Protein AF-A0A660TQQ6-F1 (afdb_monomer_lite)

Sequence (244 aa):
MDKTKFNFRSFTSLILVWTFIIQMITGIVLYIVPPGRIANWTNWNLFGIDKAGWEALHTIFGYLFIIFGILHISYNRRPIINYIKKKIKTGFRLRKELIISTIVIIAFLAGILLNFFPFKKVMDFGDKLKNSWSQSKEELIIPHLELKSFEEFTNTIGIDTDKAKNILKAKKIIVSNNNENLFDISKIYNTSPDNTYSILIENIEHIKTNNEINITEETEGYGYGKKTIYAISNEYNGKPRENY

pLDDT: mean 80.02, std 17.32, range [34.5, 98.19]

Foldseek 3Di:
DDPPPDDPLVVLVVLLVVLVVQLVVLVVCLLLDADPQLQLQQVDDDPNHGPVRSVVSNVVSVVVNVVSVVVNCVVCVVVVVCVVVVVVVVPDDPVVVVVVVVVVVVVVVCCCVVCHPPNVVSVVVSVVSNVVSDDPVPPPRQGCLQVAFLCSSCVLFQHDSVVLQVLCVVVVQHDPDSRDGNSVSQVVVVHGSNVSVVSSVVVVVVVCVVDPDDTDPPRDDDPCVPPDPVNVCVVVVNDDDPDD

Radius of gyration: 26.92 Å; chains: 1; bounding box: 56×67×77 Å

Structure (mmCIF, N/CA/C/O backbone):
data_AF-A0A660TQQ6-F1
#
_entry.id   AF-A0A660TQQ6-F1
#
loop_
_atom_site.group_PDB
_atom_site.id
_atom_site.type_symbol
_atom_site.label_atom_id
_atom_site.label_alt_id
_atom_site.label_comp_id
_atom_site.label_asym_id
_atom_site.label_entity_id
_atom_site.label_seq_id
_atom_site.pdbx_PDB_ins_code
_atom_site.Cartn_x
_atom_site.Cartn_y
_atom_site.Cartn_z
_atom_site.occupancy
_atom_site.B_iso_or_equiv
_atom_site.auth_seq_id
_atom_site.auth_comp_id
_atom_site.auth_asym_id
_atom_site.auth_atom_id
_atom_site.pdbx_PDB_model_num
ATOM 1 N N . MET A 1 1 ? -26.030 38.249 14.916 1.00 43.00 1 MET A N 1
ATOM 2 C CA . MET A 1 1 ? -25.701 36.950 14.288 1.00 43.00 1 MET A CA 1
ATOM 3 C C . MET A 1 1 ? -24.690 36.253 15.177 1.00 43.00 1 MET A C 1
ATOM 5 O O . MET A 1 1 ? -23.546 36.689 15.229 1.00 43.00 1 MET A O 1
ATOM 9 N N . ASP A 1 2 ? -25.119 35.243 15.931 1.00 50.03 2 ASP A N 1
ATOM 10 C CA . ASP A 1 2 ? -24.202 34.429 16.729 1.00 50.03 2 ASP A CA 1
ATOM 11 C C . ASP A 1 2 ? -23.243 33.687 15.795 1.00 50.03 2 ASP A C 1
ATOM 13 O O . ASP A 1 2 ? -23.661 32.877 14.966 1.00 50.03 2 ASP A O 1
ATOM 17 N N . LYS A 1 3 ? -21.940 33.968 15.911 1.00 56.94 3 LYS A N 1
ATOM 18 C CA . LYS A 1 3 ? -20.905 33.147 15.276 1.00 56.94 3 LYS A CA 1
ATOM 19 C C . LYS A 1 3 ? -20.933 31.788 15.965 1.00 56.94 3 LYS A C 1
ATOM 21 O O . LYS A 1 3 ? -20.402 31.637 17.065 1.00 56.94 3 LYS A O 1
ATOM 26 N N . THR A 1 4 ? -21.551 30.797 15.330 1.00 69.56 4 THR A N 1
ATOM 27 C CA . THR A 1 4 ? -21.498 29.408 15.787 1.00 69.56 4 THR A CA 1
ATOM 28 C C . THR A 1 4 ? -20.032 28.994 15.907 1.00 69.56 4 THR A C 1
ATOM 30 O O . THR A 1 4 ? -19.327 28.879 14.903 1.00 69.56 4 THR A O 1
ATOM 33 N N . LYS A 1 5 ? -19.539 28.830 17.141 1.00 82.19 5 LYS A N 1
ATOM 34 C CA . LYS A 1 5 ? -18.162 28.389 17.395 1.00 82.19 5 LYS A CA 1
ATOM 35 C C . LYS A 1 5 ? -17.968 27.001 16.784 1.00 82.19 5 LYS A C 1
ATOM 37 O O . LYS A 1 5 ? -18.795 26.113 16.984 1.00 82.19 5 LYS A O 1
ATOM 42 N N . PHE A 1 6 ? -16.876 26.819 16.048 1.00 87.31 6 PHE A N 1
ATOM 43 C CA . PHE A 1 6 ? -16.544 25.551 15.405 1.00 87.31 6 PHE A CA 1
ATOM 44 C C . PHE A 1 6 ? -16.474 24.405 16.427 1.00 87.31 6 PHE A C 1
ATOM 46 O O . PHE A 1 6 ? -15.788 24.505 17.448 1.00 87.31 6 PHE A O 1
ATOM 53 N N . ASN A 1 7 ? -17.179 23.303 16.156 1.00 90.62 7 ASN A N 1
ATOM 54 C CA . ASN A 1 7 ? -17.223 22.151 17.051 1.00 90.62 7 ASN A CA 1
ATOM 55 C C . ASN A 1 7 ? -16.166 21.109 16.662 1.00 90.62 7 ASN A C 1
ATOM 57 O O . ASN A 1 7 ? -16.417 20.211 15.855 1.00 90.62 7 ASN A O 1
ATOM 61 N N . PHE A 1 8 ? -15.002 21.191 17.307 1.00 90.62 8 PHE A N 1
ATOM 62 C CA . PHE A 1 8 ? -13.891 20.261 17.094 1.00 90.62 8 PHE A CA 1
ATOM 63 C C . PHE A 1 8 ? -14.251 18.791 17.351 1.00 90.62 8 PHE A C 1
ATOM 65 O O . PHE A 1 8 ? -13.709 17.916 16.686 1.00 90.62 8 PHE A O 1
ATOM 72 N N . ARG A 1 9 ? -15.201 18.485 18.250 1.00 89.75 9 ARG A N 1
ATOM 73 C CA . ARG A 1 9 ? -15.597 17.088 18.516 1.00 89.75 9 ARG A CA 1
ATOM 74 C C . ARG A 1 9 ? -16.313 16.465 17.323 1.00 89.75 9 ARG A C 1
ATOM 76 O O . ARG A 1 9 ? -15.991 15.345 16.920 1.00 89.75 9 ARG A O 1
ATOM 83 N N . SER A 1 10 ? -17.282 17.196 16.773 1.00 90.69 10 SER A N 1
ATOM 84 C CA . SER A 1 10 ? -18.033 16.764 15.593 1.00 90.69 10 SER A CA 1
ATOM 85 C C . SER A 1 10 ? -17.118 16.683 14.377 1.00 90.69 10 SER A C 1
ATOM 87 O O . SER A 1 10 ? -17.151 15.689 13.661 1.00 90.69 10 SER A O 1
ATOM 89 N N . PHE A 1 11 ? -16.233 17.668 14.205 1.00 93.81 11 PHE A N 1
ATOM 90 C CA . PHE A 1 11 ? -15.234 17.670 13.139 1.00 93.81 11 PHE A CA 1
ATOM 91 C C . PHE A 1 11 ? -14.314 16.441 13.176 1.00 93.81 11 PHE A C 1
ATOM 93 O O . PHE A 1 11 ? -14.219 15.723 12.184 1.00 93.81 11 PHE A O 1
ATOM 100 N N . THR A 1 12 ? -13.697 16.141 14.326 1.00 94.19 12 THR A N 1
ATOM 101 C CA . THR A 1 12 ? -12.834 14.958 14.485 1.00 94.19 12 THR A CA 1
ATOM 102 C C . THR A 1 12 ? -13.591 13.662 14.195 1.00 94.19 12 THR A C 1
ATOM 104 O O . THR A 1 12 ? -13.045 12.753 13.577 1.00 94.19 12 THR A O 1
ATOM 107 N N . SER A 1 13 ? -14.858 13.574 14.608 1.00 93.62 13 SER A N 1
ATOM 108 C CA . SER A 1 13 ? -15.686 12.386 14.364 1.00 93.62 13 SER A CA 1
ATOM 109 C C . SER A 1 13 ? -16.034 12.219 12.882 1.00 93.62 13 SER A C 1
ATOM 111 O O . SER A 1 13 ? -15.977 11.107 12.370 1.00 93.62 13 SER A O 1
ATOM 113 N N . LEU A 1 14 ? -16.330 13.312 12.171 1.00 95.56 14 LEU A N 1
ATOM 114 C CA . LEU A 1 14 ? -16.575 13.278 10.727 1.00 95.56 14 LEU A CA 1
ATOM 115 C C . LEU A 1 14 ? -15.316 12.887 9.946 1.00 95.56 14 LEU A C 1
ATOM 117 O O . LEU A 1 14 ? -15.402 12.058 9.044 1.00 95.56 14 LEU A O 1
ATOM 121 N N . ILE A 1 15 ? -14.142 13.411 10.322 1.00 96.56 15 ILE A N 1
ATOM 122 C CA . ILE A 1 15 ? -12.870 12.986 9.717 1.00 96.56 15 ILE A CA 1
ATOM 123 C C . ILE A 1 15 ? -12.642 11.491 9.931 1.00 96.56 15 ILE A C 1
ATOM 125 O O . ILE A 1 15 ? -12.257 10.803 8.989 1.00 96.56 15 ILE A O 1
ATOM 129 N N . LEU A 1 16 ? -12.918 10.964 11.126 1.00 96.69 16 LEU A N 1
ATOM 130 C CA . LEU A 1 16 ? -12.800 9.528 11.382 1.00 96.69 16 LEU A CA 1
ATOM 131 C C . LEU A 1 16 ? -13.701 8.679 10.485 1.00 96.69 16 LEU A C 1
ATOM 133 O O . LEU A 1 16 ? -13.258 7.644 10.001 1.00 96.69 16 LEU A O 1
ATOM 137 N N . VAL A 1 17 ? -14.936 9.114 10.226 1.00 97.56 17 VAL A N 1
ATOM 138 C CA . VAL A 1 17 ? -15.840 8.399 9.310 1.00 97.56 17 VAL A CA 1
ATOM 139 C C . VAL A 1 17 ? -15.280 8.392 7.888 1.00 97.56 17 VAL A C 1
ATOM 141 O O . VAL A 1 17 ? -15.212 7.336 7.263 1.00 97.56 17 VAL A O 1
ATOM 144 N N . TRP A 1 18 ? -14.824 9.541 7.385 1.00 97.81 18 TRP A N 1
ATOM 145 C CA . TRP A 1 18 ? -14.253 9.624 6.037 1.00 97.81 18 TRP A CA 1
ATOM 146 C C . TRP A 1 18 ? -12.972 8.806 5.895 1.00 97.81 18 TRP A C 1
ATOM 148 O O . TRP A 1 18 ? -12.826 8.036 4.948 1.00 97.81 18 TRP A O 1
ATOM 158 N N . THR A 1 19 ? -12.063 8.923 6.861 1.00 97.38 19 THR A N 1
ATOM 159 C CA . THR A 1 19 ? -10.814 8.153 6.873 1.00 97.38 19 THR A CA 1
ATOM 160 C C . THR A 1 19 ? -11.080 6.654 7.012 1.00 97.38 19 THR A C 1
ATOM 162 O O . THR A 1 19 ? -10.429 5.879 6.324 1.00 97.38 19 THR A O 1
ATOM 165 N N . PHE A 1 20 ? -12.088 6.230 7.783 1.00 97.69 20 PHE A N 1
ATOM 166 C CA . PHE A 1 20 ? -12.519 4.829 7.848 1.00 97.69 20 PHE A CA 1
ATOM 167 C C . PHE A 1 20 ? -12.994 4.291 6.491 1.00 97.69 20 PHE A C 1
ATOM 169 O O . PHE A 1 20 ? -12.563 3.216 6.076 1.00 97.69 20 PHE A O 1
ATOM 176 N N . ILE A 1 21 ? -13.842 5.040 5.776 1.00 98.19 21 ILE A N 1
ATOM 177 C CA . ILE A 1 21 ? -14.328 4.643 4.443 1.00 98.19 21 ILE A CA 1
ATOM 178 C C . ILE A 1 21 ? -13.148 4.476 3.477 1.00 98.19 21 ILE A C 1
ATOM 180 O O . ILE A 1 21 ? -13.050 3.461 2.787 1.00 98.19 21 ILE A O 1
ATOM 184 N N . ILE A 1 22 ? -12.218 5.436 3.468 1.00 97.50 22 ILE A N 1
ATOM 185 C CA . ILE A 1 22 ? -11.022 5.385 2.617 1.00 97.50 22 ILE A CA 1
ATOM 186 C C . ILE A 1 22 ? -10.131 4.196 2.997 1.00 97.50 22 ILE A C 1
ATOM 188 O O . ILE A 1 22 ? -9.672 3.473 2.115 1.00 97.50 22 ILE A O 1
ATOM 192 N N . GLN A 1 23 ? -9.915 3.940 4.291 1.00 97.75 23 GLN A N 1
ATOM 193 C CA . GLN A 1 23 ? -9.146 2.787 4.773 1.00 97.75 23 GLN A CA 1
ATOM 194 C C . GLN A 1 23 ? -9.769 1.454 4.355 1.00 97.75 23 GLN A C 1
ATOM 196 O O . GLN A 1 23 ? -9.051 0.548 3.937 1.00 97.75 23 GLN A O 1
ATOM 201 N N . MET A 1 24 ? -11.097 1.343 4.403 1.00 97.50 24 MET A N 1
ATOM 202 C CA . MET A 1 24 ? -11.806 0.144 3.961 1.00 97.50 24 MET A CA 1
ATOM 203 C C . MET A 1 24 ? -11.629 -0.088 2.456 1.00 97.50 24 MET A C 1
ATOM 205 O O . MET A 1 24 ? -11.258 -1.186 2.048 1.00 97.50 24 MET A O 1
ATOM 209 N N . ILE A 1 25 ? -11.847 0.945 1.634 1.00 97.25 25 ILE A N 1
ATOM 210 C CA . ILE A 1 25 ? -11.707 0.847 0.173 1.00 97.25 25 ILE A CA 1
ATOM 211 C C . ILE A 1 25 ? -10.264 0.497 -0.200 1.00 97.25 25 ILE A C 1
ATOM 213 O O . ILE A 1 25 ? -10.029 -0.469 -0.921 1.00 97.25 25 ILE A O 1
ATOM 217 N N . THR A 1 26 ? -9.293 1.244 0.327 1.00 97.38 26 THR A N 1
ATOM 218 C CA . THR A 1 26 ? -7.869 1.007 0.045 1.00 97.38 26 THR A CA 1
ATOM 219 C C . THR A 1 26 ? -7.405 -0.361 0.548 1.00 97.38 26 THR A C 1
ATOM 221 O O . THR A 1 26 ? -6.657 -1.032 -0.152 1.00 97.38 26 THR A O 1
ATOM 224 N N . GLY A 1 27 ? -7.897 -0.830 1.700 1.00 96.38 27 GLY A N 1
ATOM 225 C CA . GLY A 1 27 ? -7.608 -2.172 2.210 1.00 96.38 27 GLY A CA 1
ATOM 226 C C . GLY A 1 27 ? -8.145 -3.288 1.308 1.00 96.38 27 GLY A C 1
ATOM 227 O O . GLY A 1 27 ? -7.440 -4.265 1.064 1.00 96.38 27 GLY A O 1
ATOM 228 N N . ILE A 1 28 ? -9.354 -3.129 0.755 1.00 95.38 28 ILE A N 1
ATOM 229 C CA . ILE A 1 28 ? -9.915 -4.073 -0.228 1.00 95.38 28 ILE A CA 1
ATOM 230 C C . ILE A 1 28 ? -9.078 -4.070 -1.509 1.00 95.38 28 ILE A C 1
ATOM 232 O O . ILE A 1 28 ? -8.751 -5.138 -2.022 1.00 95.38 28 ILE A O 1
ATOM 236 N N . VAL A 1 29 ? -8.698 -2.889 -2.009 1.00 95.00 29 VAL A N 1
ATOM 237 C CA . VAL A 1 29 ? -7.856 -2.776 -3.207 1.00 95.00 29 VAL A CA 1
ATOM 238 C C . VAL A 1 29 ? -6.508 -3.465 -2.979 1.00 95.00 29 VAL A C 1
ATOM 240 O O . VAL A 1 29 ? -6.139 -4.348 -3.747 1.00 95.00 29 VAL A O 1
ATOM 243 N N . LEU A 1 30 ? -5.807 -3.169 -1.882 1.00 93.69 30 LEU A N 1
ATOM 244 C CA . LEU A 1 30 ? -4.515 -3.796 -1.567 1.00 93.69 30 LEU A CA 1
ATOM 245 C C . LEU A 1 30 ? -4.602 -5.307 -1.315 1.00 93.69 30 LEU A C 1
ATOM 247 O O . LEU A 1 30 ? -3.604 -6.016 -1.448 1.00 93.69 30 LEU A O 1
ATOM 251 N N . TYR A 1 31 ? -5.784 -5.816 -0.976 1.00 93.12 31 TYR A N 1
ATOM 252 C CA . TYR A 1 31 ? -6.013 -7.248 -0.846 1.00 93.12 31 TYR A CA 1
ATOM 253 C C . TYR A 1 31 ? -6.072 -7.969 -2.208 1.00 93.12 31 TYR A C 1
ATOM 255 O O . TYR A 1 31 ? -5.633 -9.117 -2.294 1.00 93.12 31 TYR A O 1
ATOM 263 N N . ILE A 1 32 ? -6.551 -7.301 -3.268 1.00 90.88 32 ILE A N 1
ATOM 264 C CA . ILE A 1 32 ? -6.707 -7.876 -4.623 1.00 90.88 32 ILE A CA 1
ATOM 265 C C . ILE A 1 32 ? -5.560 -7.538 -5.591 1.00 90.88 32 ILE A C 1
ATOM 267 O O . ILE A 1 32 ? -5.389 -8.225 -6.600 1.00 90.88 32 ILE A O 1
ATOM 271 N N . VAL A 1 33 ? -4.804 -6.474 -5.305 1.00 89.62 33 VAL A N 1
ATOM 272 C CA . VAL A 1 33 ? -3.714 -5.958 -6.146 1.00 89.62 33 VAL A CA 1
ATOM 273 C C . VAL A 1 33 ? -2.635 -7.027 -6.402 1.00 89.62 33 VAL A C 1
ATOM 275 O O . VAL A 1 33 ? -2.285 -7.776 -5.478 1.00 89.62 33 VAL A O 1
ATOM 278 N N . PRO A 1 34 ? -2.070 -7.096 -7.627 1.00 87.75 34 PRO A N 1
ATOM 279 C CA . PRO A 1 34 ? -0.976 -8.008 -7.943 1.00 87.75 34 PRO A CA 1
ATOM 280 C C . PRO A 1 34 ? 0.270 -7.803 -7.061 1.00 87.75 34 PRO A C 1
ATOM 282 O O . PRO A 1 34 ? 0.504 -6.717 -6.522 1.00 87.75 34 PRO A O 1
ATOM 285 N N . PRO A 1 35 ? 1.135 -8.826 -6.938 1.00 84.25 35 PRO A N 1
ATOM 286 C CA . PRO A 1 35 ? 2.479 -8.661 -6.392 1.00 84.25 35 PRO A CA 1
ATOM 287 C C . PRO A 1 35 ? 3.222 -7.481 -7.036 1.00 84.25 35 PRO A C 1
ATOM 289 O O . PRO A 1 35 ? 3.062 -7.216 -8.223 1.00 84.25 35 PRO A O 1
ATOM 292 N N . GLY A 1 36 ? 4.073 -6.794 -6.260 1.00 81.12 36 GLY A N 1
ATOM 293 C CA . GLY A 1 36 ? 4.771 -5.579 -6.712 1.00 81.12 36 GLY A CA 1
ATOM 294 C C . GLY A 1 36 ? 5.538 -5.746 -8.021 1.00 81.12 36 GLY A C 1
ATOM 295 O O . GLY A 1 36 ? 5.455 -4.880 -8.880 1.00 81.12 36 GLY A O 1
ATOM 296 N N . ARG A 1 37 ? 6.190 -6.899 -8.199 1.00 79.19 37 ARG A N 1
ATOM 297 C CA . ARG A 1 37 ? 6.864 -7.272 -9.448 1.00 79.19 37 ARG A CA 1
ATOM 298 C C . ARG A 1 37 ? 5.900 -7.204 -10.635 1.00 79.19 37 ARG A C 1
ATOM 300 O O . ARG A 1 37 ? 6.084 -6.392 -11.526 1.00 79.19 37 ARG A O 1
ATOM 307 N N . ILE A 1 38 ? 4.831 -7.991 -10.600 1.00 83.38 38 ILE A N 1
ATOM 308 C CA . ILE A 1 38 ? 3.855 -8.072 -11.695 1.00 83.38 38 ILE A CA 1
ATOM 309 C C . ILE A 1 38 ? 3.220 -6.705 -11.950 1.00 83.38 38 ILE A C 1
ATOM 311 O O . ILE A 1 38 ? 3.075 -6.287 -13.094 1.00 83.38 38 ILE A O 1
ATOM 315 N N . ALA A 1 39 ? 2.882 -5.977 -10.881 1.00 85.50 39 ALA A N 1
ATOM 316 C CA . ALA A 1 39 ? 2.275 -4.658 -10.989 1.00 85.50 39 ALA A CA 1
ATOM 317 C C . ALA A 1 39 ? 3.155 -3.674 -11.776 1.00 85.50 39 ALA A C 1
ATOM 319 O O . ALA A 1 39 ? 2.656 -2.974 -12.655 1.00 85.50 39 ALA A O 1
ATOM 320 N N . ASN A 1 40 ? 4.460 -3.656 -11.500 1.00 86.31 40 ASN A N 1
ATOM 321 C CA . ASN A 1 40 ? 5.392 -2.782 -12.201 1.00 86.31 40 ASN A CA 1
ATOM 322 C C . ASN A 1 40 ? 5.596 -3.233 -13.654 1.00 86.31 40 ASN A C 1
ATOM 324 O O . ASN A 1 40 ? 5.506 -2.424 -14.574 1.00 86.31 40 ASN A O 1
ATOM 328 N N . TRP A 1 41 ? 5.802 -4.535 -13.869 1.00 85.00 41 TRP A N 1
ATOM 329 C CA . TRP A 1 41 ? 6.083 -5.101 -15.191 1.00 85.00 41 TRP A CA 1
ATOM 330 C C . TRP A 1 41 ? 4.918 -4.996 -16.171 1.00 85.00 41 TRP A C 1
ATOM 332 O O . TRP A 1 41 ? 5.137 -4.816 -17.366 1.00 85.00 41 TRP A O 1
ATOM 342 N N . THR A 1 42 ? 3.686 -5.047 -15.668 1.00 85.44 42 THR A N 1
ATOM 343 C CA . THR A 1 42 ? 2.462 -4.931 -16.477 1.00 85.44 42 THR A CA 1
ATOM 344 C C . THR A 1 42 ? 1.916 -3.505 -16.551 1.00 85.44 42 THR A C 1
ATOM 346 O O . THR A 1 42 ? 0.899 -3.282 -17.204 1.00 85.44 42 THR A O 1
ATOM 349 N N . ASN A 1 43 ? 2.579 -2.530 -15.910 1.00 84.81 43 ASN A N 1
ATOM 350 C CA . ASN A 1 43 ? 2.070 -1.163 -15.739 1.00 84.81 43 ASN A CA 1
ATOM 351 C C . ASN A 1 43 ? 0.638 -1.144 -15.155 1.00 84.81 43 ASN A C 1
ATOM 353 O O . ASN A 1 43 ? -0.255 -0.413 -15.601 1.00 84.81 43 ASN A O 1
ATOM 357 N N . TRP A 1 44 ? 0.409 -2.015 -14.167 1.00 89.56 44 TRP A N 1
ATOM 358 C CA . TRP A 1 44 ? -0.892 -2.194 -13.542 1.00 89.56 44 TRP A CA 1
ATOM 359 C C . TRP A 1 44 ? -1.356 -0.893 -12.892 1.00 89.56 44 TRP A C 1
ATOM 361 O O . TRP A 1 44 ? -0.642 -0.267 -12.104 1.00 89.56 44 TRP A O 1
ATOM 371 N N . ASN A 1 45 ? -2.597 -0.522 -13.177 1.00 90.88 45 ASN A N 1
ATOM 372 C CA . ASN A 1 45 ? -3.265 0.587 -12.525 1.00 90.88 45 ASN A CA 1
ATOM 373 C C . ASN A 1 45 ? -4.752 0.280 -12.344 1.00 90.88 45 ASN A C 1
ATOM 375 O O . ASN A 1 45 ? -5.360 -0.472 -13.106 1.00 90.88 45 ASN A O 1
ATOM 379 N N . LEU A 1 46 ? -5.338 0.890 -11.319 1.00 92.31 46 LEU A N 1
ATOM 380 C CA . LEU A 1 46 ? -6.768 0.856 -11.048 1.00 92.31 46 LEU A CA 1
ATOM 381 C C . LEU A 1 46 ? -7.234 2.287 -10.793 1.00 92.31 46 LEU A C 1
ATOM 383 O O . LEU A 1 46 ? -6.672 2.979 -9.946 1.00 92.31 46 LEU A O 1
ATOM 387 N N . PHE A 1 47 ? -8.249 2.731 -11.538 1.00 91.44 47 PHE A N 1
ATOM 388 C CA . PHE A 1 47 ? -8.718 4.125 -11.541 1.00 91.44 47 PHE A CA 1
ATOM 389 C C . PHE A 1 47 ? -7.605 5.152 -11.831 1.00 91.44 47 PHE A C 1
ATOM 391 O O . PHE A 1 47 ? -7.620 6.256 -11.294 1.00 91.44 47 PHE A O 1
ATOM 398 N N . GLY A 1 48 ? -6.629 4.786 -12.671 1.00 89.81 48 GLY A N 1
ATOM 399 C CA . GLY A 1 48 ? -5.494 5.649 -13.017 1.00 89.81 48 GLY A CA 1
ATOM 400 C C . GLY A 1 48 ? -4.436 5.783 -11.917 1.00 89.81 48 GLY A C 1
ATOM 401 O O . GLY A 1 48 ? -3.525 6.595 -12.049 1.00 89.81 48 GLY A O 1
ATOM 402 N N . ILE A 1 49 ? -4.541 4.996 -10.844 1.00 92.06 49 ILE A N 1
ATOM 403 C CA . ILE A 1 49 ? -3.579 4.960 -9.742 1.00 92.06 49 ILE A CA 1
ATOM 404 C C . ILE A 1 49 ? -2.856 3.614 -9.796 1.00 92.06 49 ILE A C 1
ATOM 406 O O . ILE A 1 49 ? -3.495 2.557 -9.813 1.00 92.06 49 ILE A O 1
ATOM 410 N N . ASP A 1 50 ? -1.528 3.653 -9.846 1.00 91.50 50 ASP A N 1
ATOM 411 C CA . ASP A 1 50 ? -0.688 2.458 -9.787 1.00 91.50 50 ASP A CA 1
ATOM 412 C C . ASP A 1 50 ? -0.666 1.852 -8.373 1.00 91.50 50 ASP A C 1
ATOM 414 O O . ASP A 1 50 ? -1.195 2.404 -7.402 1.00 91.50 50 ASP A O 1
ATOM 418 N N . LYS A 1 51 ? -0.066 0.669 -8.239 1.00 90.25 51 LYS A N 1
ATOM 419 C CA . LYS A 1 51 ? 0.023 -0.027 -6.949 1.00 90.25 51 LYS A CA 1
ATOM 420 C C . LYS A 1 51 ? 0.671 0.834 -5.859 1.00 90.25 51 LYS A C 1
ATOM 422 O O . LYS A 1 51 ? 0.163 0.859 -4.738 1.00 90.25 51 LYS A O 1
ATOM 427 N N . ALA A 1 52 ? 1.751 1.543 -6.185 1.00 91.25 52 ALA A N 1
ATOM 428 C CA . ALA A 1 52 ? 2.461 2.398 -5.236 1.00 91.25 52 ALA A CA 1
ATOM 429 C C . ALA A 1 52 ? 1.572 3.552 -4.740 1.00 91.25 52 ALA A C 1
ATOM 431 O O . ALA A 1 52 ? 1.550 3.853 -3.546 1.00 91.25 52 ALA A O 1
ATOM 432 N N . GLY A 1 53 ? 0.770 4.148 -5.626 1.00 94.38 53 GLY A N 1
ATOM 433 C CA . GLY A 1 53 ? -0.214 5.164 -5.266 1.00 94.38 53 GLY A CA 1
ATOM 434 C C . GLY A 1 53 ? -1.294 4.640 -4.314 1.00 94.38 53 GLY A C 1
ATOM 435 O O . GLY A 1 53 ? -1.623 5.306 -3.331 1.00 94.38 53 GLY A O 1
ATOM 436 N N . TRP A 1 54 ? -1.807 3.425 -4.536 1.00 96.38 54 TRP A N 1
ATOM 437 C CA . TRP A 1 54 ? -2.760 2.789 -3.615 1.00 96.38 54 TRP A CA 1
ATOM 438 C C . TRP A 1 54 ? -2.145 2.484 -2.241 1.00 96.38 54 TRP A C 1
ATOM 440 O O . TRP A 1 54 ? -2.794 2.712 -1.216 1.00 96.38 54 TRP A O 1
ATOM 450 N N . GLU A 1 55 ? -0.890 2.024 -2.202 1.00 95.19 55 GLU A N 1
ATOM 451 C CA . GLU A 1 55 ? -0.135 1.810 -0.957 1.00 95.19 55 GLU A CA 1
ATOM 452 C C . GLU A 1 55 ? 0.093 3.128 -0.199 1.00 95.19 55 GLU A C 1
ATOM 454 O O . GLU A 1 55 ? -0.105 3.190 1.021 1.00 95.19 55 GLU A O 1
ATOM 459 N N . ALA A 1 56 ? 0.432 4.203 -0.917 1.00 96.88 56 ALA A N 1
ATOM 460 C CA . ALA A 1 56 ? 0.611 5.534 -0.347 1.00 96.88 56 ALA A CA 1
ATOM 461 C C . ALA A 1 56 ? -0.699 6.086 0.235 1.00 96.88 56 ALA A C 1
ATOM 463 O O . ALA A 1 56 ? -0.710 6.566 1.373 1.00 96.88 56 ALA A O 1
ATOM 464 N N . LEU A 1 57 ? -1.816 5.960 -0.495 1.00 97.38 57 LEU A N 1
ATOM 465 C CA . LEU A 1 57 ? -3.140 6.345 -0.003 1.00 97.38 57 LEU A CA 1
ATOM 466 C C . LEU A 1 57 ? -3.488 5.591 1.282 1.00 97.38 57 LEU A C 1
ATOM 468 O O . LEU A 1 57 ? -3.836 6.218 2.283 1.00 97.38 57 LEU A O 1
ATOM 472 N N . HIS A 1 58 ? -3.352 4.263 1.290 1.00 98.00 58 HIS A N 1
ATOM 473 C CA . HIS A 1 58 ? -3.644 3.466 2.479 1.00 98.00 58 HIS A CA 1
ATOM 474 C C . HIS A 1 58 ? -2.786 3.896 3.677 1.00 98.00 58 HIS A C 1
ATOM 476 O O . HIS A 1 58 ? -3.308 4.113 4.769 1.00 98.00 58 HIS A O 1
ATOM 482 N N . THR A 1 59 ? -1.486 4.097 3.466 1.00 97.94 59 THR A N 1
AT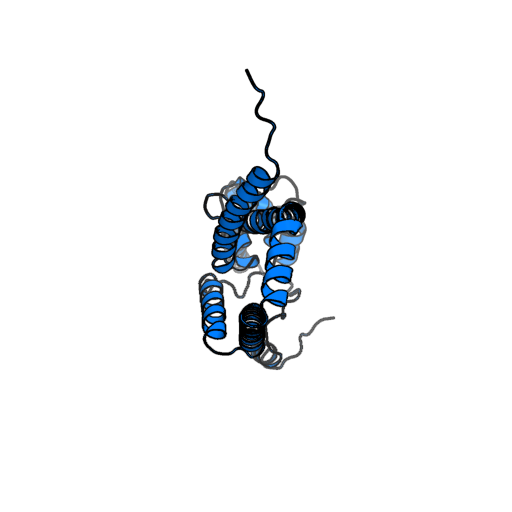OM 483 C CA . THR A 1 59 ? -0.540 4.434 4.538 1.00 97.94 59 THR A CA 1
ATOM 484 C C . THR A 1 59 ? -0.804 5.824 5.121 1.00 97.94 59 THR A C 1
ATOM 486 O O . THR A 1 59 ? -0.951 5.974 6.336 1.00 97.94 59 THR A O 1
ATOM 489 N N . ILE A 1 60 ? -0.928 6.848 4.269 1.00 98.12 60 ILE A N 1
ATOM 490 C CA . ILE A 1 60 ? -1.126 8.239 4.709 1.00 98.12 60 ILE A CA 1
ATOM 491 C C . ILE A 1 60 ? -2.480 8.396 5.409 1.00 98.12 60 ILE A C 1
ATOM 493 O O . ILE A 1 60 ? -2.555 8.971 6.499 1.00 98.12 60 ILE A O 1
ATOM 497 N N . PHE A 1 61 ? -3.553 7.845 4.829 1.00 97.88 61 PHE A N 1
ATOM 498 C CA . PHE A 1 61 ? -4.865 7.876 5.476 1.00 97.88 61 PHE A CA 1
ATOM 499 C C . PHE A 1 61 ? -4.913 7.004 6.738 1.00 97.88 61 PHE A C 1
ATOM 501 O O . PHE A 1 61 ? -5.692 7.310 7.639 1.00 97.88 61 PHE A O 1
ATOM 508 N N . GLY A 1 62 ? -4.065 5.978 6.846 1.00 97.81 62 GLY A N 1
ATOM 509 C CA . GLY A 1 62 ? -3.916 5.158 8.047 1.00 97.81 62 GLY A CA 1
ATOM 510 C C . GLY A 1 62 ? -3.321 5.964 9.199 1.00 97.81 62 GLY A C 1
ATOM 511 O O . GLY A 1 62 ? -3.880 5.987 10.297 1.00 97.81 62 GLY A O 1
ATOM 512 N N . TYR A 1 63 ? -2.253 6.726 8.939 1.00 98.06 63 TYR A N 1
ATOM 513 C CA . TYR A 1 63 ? -1.710 7.668 9.924 1.00 98.06 63 TYR A CA 1
ATOM 514 C C . TYR A 1 63 ? -2.731 8.731 10.326 1.00 98.06 63 TYR A C 1
ATOM 516 O O . TYR A 1 63 ? -2.895 9.007 11.518 1.00 98.06 63 TYR A O 1
ATOM 524 N N . LEU A 1 64 ? -3.472 9.281 9.360 1.00 97.44 64 LEU A N 1
ATOM 525 C CA . LEU A 1 64 ? -4.529 10.250 9.643 1.00 97.44 64 LEU A CA 1
ATOM 526 C C . LEU A 1 64 ? -5.628 9.642 10.531 1.00 97.44 64 LEU A C 1
ATOM 528 O O . LEU A 1 64 ? -6.031 10.261 11.516 1.00 97.44 64 LEU A O 1
ATOM 532 N N . PHE A 1 65 ? -6.064 8.414 10.233 1.00 97.69 65 PHE A N 1
ATOM 533 C CA . PHE A 1 65 ? -7.046 7.677 11.029 1.00 97.69 65 PHE A CA 1
ATOM 534 C C . PHE A 1 65 ? -6.566 7.469 12.473 1.00 97.69 65 PHE A C 1
ATOM 536 O O . PHE A 1 65 ? -7.320 7.726 13.412 1.00 97.69 65 PHE A O 1
ATOM 543 N N . ILE A 1 66 ? -5.298 7.090 12.677 1.00 97.88 66 ILE A N 1
ATOM 544 C CA . ILE A 1 66 ? -4.711 6.910 14.017 1.00 97.88 66 ILE A CA 1
ATOM 545 C C . ILE A 1 66 ? -4.668 8.236 14.786 1.00 97.88 66 ILE A C 1
ATOM 547 O O . ILE A 1 66 ? -5.135 8.299 15.927 1.00 97.88 66 ILE A O 1
ATOM 551 N N . ILE A 1 67 ? -4.154 9.307 14.170 1.00 97.56 67 ILE A N 1
ATOM 552 C CA . ILE A 1 67 ? -4.047 10.631 14.804 1.00 97.56 67 ILE A CA 1
ATOM 553 C C . ILE A 1 67 ? -5.432 11.127 15.232 1.00 97.56 67 ILE A C 1
ATOM 555 O O . ILE A 1 67 ? -5.643 11.491 16.393 1.00 97.56 67 ILE A O 1
ATOM 559 N N . PHE A 1 68 ? -6.406 11.093 14.319 1.00 96.50 68 PHE A N 1
ATOM 560 C CA . PHE A 1 68 ? -7.770 11.516 14.625 1.00 96.50 68 PHE A CA 1
ATOM 561 C C . PHE A 1 68 ? -8.484 10.554 15.581 1.00 96.50 68 PHE A C 1
ATOM 563 O O . PHE A 1 68 ? -9.318 11.003 16.365 1.00 96.50 68 PHE A O 1
ATOM 570 N N . GLY A 1 69 ? -8.109 9.273 15.611 1.00 96.38 69 GLY A N 1
ATOM 571 C CA . GLY A 1 69 ? -8.563 8.292 16.599 1.00 96.38 69 GLY A CA 1
ATOM 572 C C . GLY A 1 69 ? -8.133 8.670 18.014 1.00 96.38 69 GLY A C 1
ATOM 573 O O . GLY A 1 69 ? -8.958 8.724 18.931 1.00 96.38 69 GLY A O 1
ATOM 574 N N . ILE A 1 70 ? -6.861 9.040 18.185 1.00 95.62 70 ILE A N 1
ATOM 575 C CA . ILE A 1 70 ? -6.322 9.525 19.462 1.00 95.62 70 ILE A CA 1
ATOM 576 C C . ILE A 1 70 ? -7.015 10.828 19.881 1.00 95.62 70 ILE A C 1
ATOM 578 O O . ILE A 1 70 ? -7.409 10.972 21.046 1.00 95.62 70 ILE A O 1
ATOM 582 N N . LEU A 1 71 ? -7.206 11.772 18.950 1.00 94.25 71 LEU A N 1
ATOM 583 C CA . LEU A 1 71 ? -7.933 13.019 19.219 1.00 94.25 71 LEU A CA 1
ATOM 584 C C . LEU A 1 71 ? -9.392 12.754 19.601 1.00 94.25 71 LEU A C 1
ATOM 586 O O . LEU A 1 71 ? -9.893 13.345 20.557 1.00 94.25 71 LEU A O 1
ATOM 590 N N . HIS A 1 72 ? -10.060 11.822 18.922 1.00 94.12 72 HIS A N 1
ATOM 591 C CA . HIS A 1 72 ? -11.441 11.450 19.205 1.00 94.12 72 HIS A CA 1
ATOM 592 C C . HIS A 1 72 ? -11.584 10.861 20.604 1.00 94.12 72 HIS A C 1
ATOM 594 O O . HIS A 1 72 ? -12.436 11.312 21.374 1.00 94.12 72 HIS A O 1
ATOM 600 N N . ILE A 1 73 ? -10.713 9.915 20.974 1.00 93.06 73 ILE A N 1
ATOM 601 C CA . ILE A 1 73 ? -10.667 9.381 22.338 1.00 93.06 73 ILE A CA 1
ATOM 602 C C . ILE A 1 73 ? -10.414 10.525 23.319 1.00 93.06 73 ILE A C 1
ATOM 604 O O . ILE A 1 73 ? -11.099 10.606 24.333 1.00 93.06 73 ILE A O 1
ATOM 608 N N . SER A 1 74 ? -9.494 11.443 23.004 1.00 90.44 74 SER A N 1
ATOM 609 C CA . SER A 1 74 ? -9.119 12.578 23.857 1.00 90.44 74 SER A CA 1
ATOM 610 C C . SER A 1 74 ? -10.253 13.568 24.114 1.00 90.44 74 SER A C 1
ATOM 612 O O . SER A 1 74 ? -10.493 13.956 25.260 1.00 90.44 74 SER A O 1
ATOM 614 N N . TYR A 1 75 ? -11.011 13.927 23.084 1.00 88.50 75 TYR A N 1
ATOM 615 C CA . TYR A 1 75 ? -12.163 14.812 23.220 1.00 88.50 75 TYR A CA 1
ATOM 616 C C . TYR A 1 75 ? -13.377 14.132 23.861 1.00 88.50 75 TYR A C 1
ATOM 618 O O . TYR A 1 75 ? -14.179 14.813 24.509 1.00 88.50 75 TYR A O 1
ATOM 626 N N . ASN A 1 76 ? -13.476 12.803 23.754 1.00 86.25 76 ASN A N 1
ATOM 627 C CA . ASN A 1 76 ? -14.577 12.002 24.293 1.00 86.25 76 ASN A CA 1
ATOM 628 C C . ASN A 1 76 ? -14.206 11.198 25.558 1.00 86.25 76 ASN A C 1
ATOM 630 O O . ASN A 1 76 ? -14.974 10.334 25.987 1.00 86.25 76 ASN A O 1
ATOM 634 N N . ARG A 1 77 ? -13.086 11.520 26.235 1.00 82.50 77 ARG A N 1
ATOM 635 C CA . ARG A 1 77 ? -12.646 10.813 27.461 1.00 82.50 77 ARG A CA 1
ATOM 636 C C . ARG A 1 77 ? -13.694 10.841 28.568 1.00 82.50 77 ARG A C 1
ATOM 638 O O . ARG A 1 77 ? -13.880 9.844 29.255 1.00 82.50 77 ARG A O 1
ATOM 645 N N . ARG A 1 78 ? -14.389 11.971 28.759 1.00 82.44 78 ARG A N 1
ATOM 646 C CA . ARG A 1 78 ? -15.392 12.126 29.831 1.00 82.44 78 ARG A CA 1
ATOM 647 C C . ARG A 1 78 ? -16.553 11.126 29.680 1.00 82.44 78 ARG A C 1
ATOM 649 O O . ARG A 1 78 ? -16.785 10.391 30.636 1.00 82.44 78 ARG A O 1
ATOM 656 N N . PRO A 1 79 ? -17.245 11.034 28.525 1.00 80.38 79 PRO A N 1
ATOM 657 C CA . PRO A 1 79 ? -18.221 9.975 28.268 1.00 80.38 79 PRO A CA 1
ATOM 658 C C . PRO A 1 79 ? -17.684 8.561 28.504 1.00 80.38 79 PRO A C 1
ATOM 660 O O . PRO A 1 79 ? -18.335 7.792 29.203 1.00 80.38 79 PRO A O 1
ATOM 663 N N . ILE A 1 80 ? -16.491 8.239 27.992 1.00 80.88 80 ILE A N 1
ATOM 664 C CA . ILE A 1 80 ? -15.885 6.902 28.116 1.00 80.88 80 ILE A CA 1
ATOM 665 C C . ILE A 1 80 ? -15.647 6.549 29.590 1.00 80.88 80 ILE A C 1
ATOM 667 O O . ILE A 1 80 ? -16.098 5.513 30.076 1.00 80.88 80 ILE A O 1
ATOM 671 N N . ILE A 1 81 ? -14.995 7.443 30.336 1.00 80.31 81 ILE A N 1
ATOM 672 C CA . ILE A 1 81 ? -14.695 7.240 31.756 1.00 80.31 81 ILE A CA 1
ATOM 673 C C . ILE A 1 81 ? -15.985 7.185 32.577 1.00 80.31 81 ILE A C 1
ATOM 675 O O . ILE A 1 81 ? -16.105 6.344 33.463 1.00 80.31 81 ILE A O 1
ATOM 679 N N . ASN A 1 82 ? -16.964 8.045 32.292 1.00 80.06 82 ASN A N 1
ATOM 680 C CA . ASN A 1 82 ? -18.241 8.041 33.003 1.00 80.06 82 ASN A CA 1
ATOM 681 C C . ASN A 1 82 ? -19.047 6.771 32.714 1.00 80.06 82 ASN A C 1
ATOM 683 O O . ASN A 1 82 ? -19.651 6.220 33.634 1.00 80.06 82 ASN A O 1
ATOM 687 N N . TYR A 1 83 ? -19.021 6.278 31.473 1.00 74.06 83 TYR A N 1
ATOM 688 C CA . TYR A 1 83 ? -19.623 5.005 31.085 1.00 74.06 83 TYR A CA 1
ATOM 689 C C . TYR A 1 83 ? -19.003 3.849 31.877 1.00 74.06 83 TYR A C 1
ATOM 691 O O . TYR A 1 83 ? -19.723 3.092 32.532 1.00 74.06 83 TYR A O 1
ATOM 699 N N . ILE A 1 84 ? -17.668 3.785 31.913 1.00 75.56 84 ILE A N 1
ATOM 700 C CA . ILE A 1 84 ? -16.922 2.767 32.658 1.00 75.56 84 ILE A CA 1
ATOM 701 C C . ILE A 1 84 ? -17.210 2.872 34.166 1.00 75.56 84 ILE A C 1
ATOM 703 O O . ILE A 1 84 ? -17.653 1.900 34.776 1.00 75.56 84 ILE A O 1
ATOM 707 N N . LYS A 1 85 ? -17.054 4.058 34.772 1.00 72.69 85 LYS A N 1
ATOM 708 C CA . LYS A 1 85 ? -17.280 4.291 36.213 1.00 72.69 85 LYS A CA 1
ATOM 709 C C . LYS A 1 85 ? -18.710 3.967 36.646 1.00 72.69 85 LYS A C 1
ATOM 711 O O . LYS A 1 85 ? -18.900 3.277 37.647 1.00 72.69 85 LYS A O 1
ATOM 716 N N . LYS A 1 86 ? -19.720 4.432 35.898 1.00 71.44 86 LYS A N 1
ATOM 717 C CA . LYS A 1 86 ? -21.137 4.173 36.207 1.00 71.44 86 LYS A CA 1
ATOM 718 C C . LYS A 1 86 ? -21.427 2.678 36.170 1.00 71.44 86 LYS A C 1
ATOM 720 O O . LYS A 1 86 ? -22.079 2.162 37.072 1.00 71.44 86 LYS A O 1
ATOM 725 N N . LYS A 1 87 ? -20.905 1.975 35.165 1.00 66.38 87 LYS A N 1
ATOM 726 C CA . LYS A 1 87 ? -21.168 0.548 35.001 1.00 66.38 87 LYS A CA 1
ATOM 727 C C . LYS A 1 87 ? -20.375 -0.334 35.976 1.00 66.38 87 LYS A C 1
ATOM 729 O O . LYS A 1 87 ? -20.908 -1.363 36.390 1.00 66.38 87 LYS A O 1
ATOM 734 N N . ILE A 1 88 ? -19.177 0.091 36.403 1.00 67.25 88 ILE A N 1
ATOM 735 C CA . ILE A 1 88 ? -18.429 -0.511 37.526 1.00 67.25 88 ILE A CA 1
ATOM 736 C C . ILE A 1 88 ? -19.227 -0.374 38.827 1.00 67.25 88 ILE A C 1
ATOM 738 O O . ILE A 1 88 ? -19.384 -1.356 39.547 1.00 67.25 88 ILE A O 1
ATOM 742 N N . LYS A 1 89 ? -19.795 0.811 39.097 1.00 66.50 89 LYS A N 1
ATOM 743 C CA . LYS A 1 89 ? -20.613 1.065 40.295 1.00 66.50 89 LYS A CA 1
ATOM 744 C C . LYS A 1 89 ? -21.912 0.244 40.314 1.00 66.50 89 LYS A C 1
ATOM 746 O O . LYS A 1 89 ? -22.362 -0.145 41.382 1.00 66.50 89 LYS A O 1
ATOM 751 N N . THR A 1 90 ? -22.488 -0.066 39.146 1.00 65.88 90 THR A N 1
ATOM 752 C CA . THR A 1 90 ? -23.666 -0.953 39.005 1.00 65.88 90 THR A CA 1
ATOM 753 C C . THR A 1 90 ? -23.318 -2.449 38.895 1.00 65.88 90 THR A C 1
ATOM 755 O O . THR A 1 90 ? -24.185 -3.271 38.609 1.00 65.88 90 THR A O 1
ATOM 758 N N . GLY A 1 91 ? -22.048 -2.820 39.077 1.00 59.38 91 GLY A N 1
ATOM 759 C CA . GLY A 1 91 ? -21.611 -4.181 39.399 1.00 59.38 91 GLY A CA 1
ATOM 760 C C . GLY A 1 91 ? -21.536 -5.217 38.270 1.00 59.38 91 GLY A C 1
ATOM 761 O O . GLY A 1 91 ? -20.553 -5.949 38.230 1.00 59.38 91 GLY A O 1
ATOM 762 N N . PHE A 1 92 ? -22.511 -5.332 37.356 1.00 56.44 92 PHE A N 1
ATOM 763 C CA . PHE A 1 92 ? -22.728 -6.659 36.734 1.00 56.44 92 PHE A CA 1
ATOM 764 C C . PHE A 1 92 ? -22.670 -6.802 35.201 1.00 56.44 92 PHE A C 1
ATOM 766 O O . PHE A 1 92 ? -22.463 -7.918 34.725 1.00 56.44 92 PHE A O 1
ATOM 773 N N . ARG A 1 93 ? -22.801 -5.734 34.396 1.00 60.03 93 ARG A N 1
ATOM 774 C CA . ARG A 1 93 ? -22.822 -5.866 32.913 1.00 60.03 93 ARG A CA 1
ATOM 775 C C . ARG A 1 93 ? -21.522 -5.489 32.193 1.00 60.03 93 ARG A C 1
ATOM 777 O O . ARG A 1 93 ? -21.128 -6.215 31.288 1.00 60.03 93 ARG A O 1
ATOM 784 N N . LEU A 1 94 ? -20.790 -4.460 32.639 1.00 62.72 94 LEU A N 1
ATOM 785 C CA . LEU A 1 94 ? -19.550 -4.051 31.951 1.00 62.72 94 LEU A CA 1
ATOM 786 C C . LEU A 1 94 ? -18.452 -5.111 32.006 1.00 62.72 94 LEU A C 1
ATOM 788 O O . LEU A 1 94 ? -17.714 -5.274 31.046 1.00 62.72 94 LEU A O 1
ATOM 792 N N . ARG A 1 95 ? -18.329 -5.819 33.139 1.00 68.38 95 ARG A N 1
ATOM 793 C CA . ARG A 1 95 ? -17.305 -6.860 33.301 1.00 68.38 95 ARG A CA 1
ATOM 794 C C . ARG A 1 95 ? -17.507 -7.965 32.267 1.00 68.38 95 ARG A C 1
ATOM 796 O O . ARG A 1 95 ? -16.546 -8.360 31.632 1.00 68.38 95 ARG A O 1
ATOM 803 N N . LYS A 1 96 ? -18.753 -8.401 32.045 1.00 78.69 96 LYS A N 1
ATOM 804 C CA . LYS A 1 96 ? -19.074 -9.423 31.039 1.00 78.69 96 LYS A CA 1
ATOM 805 C C . LYS A 1 96 ? -18.823 -8.921 29.621 1.00 78.69 96 LYS A C 1
ATOM 807 O O . LYS A 1 96 ? -18.146 -9.610 28.878 1.00 78.69 96 LYS A O 1
ATOM 812 N N . GLU A 1 97 ? -19.313 -7.731 29.268 1.00 83.00 97 GLU A N 1
ATOM 813 C CA . GLU A 1 97 ? -19.101 -7.143 27.934 1.00 83.00 97 GLU A CA 1
ATOM 814 C C . GLU A 1 97 ? -17.604 -6.990 27.610 1.00 83.00 97 GLU A C 1
ATOM 816 O O . GLU A 1 97 ? -17.173 -7.428 26.549 1.00 83.00 97 GLU A O 1
ATOM 821 N N . LEU A 1 98 ? -16.802 -6.462 28.546 1.00 82.56 98 LEU A N 1
ATOM 822 C CA . LEU A 1 98 ? -15.351 -6.308 28.381 1.00 82.56 98 LEU A CA 1
ATOM 823 C C . LEU A 1 98 ? -14.612 -7.649 28.320 1.00 82.56 98 LEU A C 1
ATOM 825 O O . LEU A 1 98 ? -13.705 -7.813 27.505 1.00 82.56 98 LEU A O 1
ATOM 829 N N . ILE A 1 99 ? -14.977 -8.611 29.173 1.00 85.81 99 ILE A N 1
ATOM 830 C CA . ILE A 1 99 ? -14.379 -9.952 29.151 1.00 85.81 99 ILE A CA 1
ATOM 831 C C . ILE A 1 99 ? -14.704 -10.636 27.822 1.00 85.81 99 ILE A C 1
ATOM 833 O O . ILE A 1 99 ? -13.796 -11.127 27.164 1.00 85.81 99 ILE A O 1
ATOM 837 N N . ILE A 1 100 ? -15.967 -10.613 27.387 1.00 90.75 100 ILE A N 1
ATOM 838 C CA . ILE A 1 100 ? -16.398 -11.222 26.124 1.00 90.75 100 ILE A CA 1
ATOM 839 C C . ILE A 1 100 ? -15.701 -10.548 24.942 1.00 90.75 100 ILE A C 1
ATOM 841 O O . ILE A 1 100 ? -15.147 -11.255 24.108 1.00 90.75 100 ILE A O 1
ATOM 845 N N . SER A 1 101 ? -15.654 -9.211 24.876 1.00 91.62 101 SER A N 1
ATOM 846 C CA . SER A 1 101 ? -14.957 -8.524 23.781 1.00 91.62 101 SER A CA 1
ATOM 847 C C . SER A 1 101 ? -13.469 -8.873 23.750 1.00 91.62 101 SER A C 1
ATOM 849 O O . SER A 1 101 ? -12.912 -9.091 22.679 1.00 91.62 101 SER A O 1
ATOM 851 N N . THR A 1 102 ? -12.829 -8.984 24.918 1.00 91.19 102 THR A N 1
ATOM 852 C CA . THR A 1 102 ? -11.413 -9.370 25.021 1.00 91.19 102 THR A CA 1
ATOM 853 C C . THR A 1 102 ? -11.196 -10.813 24.571 1.00 91.19 102 THR A C 1
ATOM 855 O O . THR A 1 102 ? -10.305 -11.071 23.768 1.00 91.19 102 THR A O 1
ATOM 858 N N . ILE A 1 103 ? -12.040 -11.746 25.027 1.00 95.75 103 ILE A N 1
ATOM 859 C CA . ILE A 1 103 ? -11.996 -13.155 24.613 1.00 95.75 103 ILE A CA 1
ATOM 860 C C . ILE A 1 103 ? -12.191 -13.278 23.103 1.00 95.75 103 ILE A C 1
ATOM 862 O O . ILE A 1 103 ? -11.452 -14.019 22.467 1.00 95.75 103 ILE A O 1
ATOM 866 N N . VAL A 1 104 ? -13.137 -12.539 22.516 1.00 96.12 104 VAL A N 1
ATOM 867 C CA . VAL A 1 104 ? -13.370 -12.548 21.064 1.00 96.12 104 VAL A CA 1
ATOM 868 C C . VAL A 1 104 ? -12.121 -12.089 20.307 1.00 96.12 104 VAL A C 1
ATOM 870 O O . VAL A 1 104 ? -11.708 -12.767 19.371 1.00 96.12 104 VAL A O 1
ATOM 873 N N . ILE A 1 105 ? -11.472 -10.997 20.730 1.00 96.44 105 ILE A N 1
ATOM 874 C CA . ILE A 1 105 ? -10.230 -10.523 20.096 1.00 96.44 105 ILE A CA 1
ATOM 875 C C . ILE A 1 105 ? -9.096 -11.544 20.242 1.00 96.44 105 ILE A C 1
ATOM 877 O O . ILE A 1 105 ? -8.409 -11.831 19.263 1.00 96.44 105 ILE A O 1
ATOM 881 N N . ILE A 1 106 ? -8.925 -12.136 21.428 1.00 96.31 106 ILE A N 1
ATOM 882 C CA . ILE A 1 106 ? -7.913 -13.178 21.663 1.00 96.31 106 ILE A CA 1
ATOM 883 C C . ILE A 1 106 ? -8.195 -14.413 20.799 1.00 96.31 106 ILE A C 1
ATOM 885 O O . ILE A 1 106 ? -7.271 -14.963 20.209 1.00 96.31 106 ILE A O 1
ATOM 889 N N . ALA A 1 107 ? -9.456 -14.831 20.680 1.00 95.62 107 ALA A N 1
ATOM 890 C CA . ALA A 1 107 ? -9.853 -15.970 19.858 1.00 95.62 107 ALA A CA 1
ATOM 891 C C . ALA A 1 107 ? -9.593 -15.719 18.366 1.00 95.62 107 ALA A C 1
ATOM 893 O O . ALA A 1 107 ? -9.100 -16.609 17.678 1.00 95.62 107 ALA A O 1
ATOM 894 N N . PHE A 1 108 ? -9.867 -14.508 17.868 1.00 95.56 108 PHE A N 1
ATOM 895 C CA . PHE A 1 108 ? -9.537 -14.120 16.493 1.00 95.56 108 PHE A CA 1
ATOM 896 C C . PHE A 1 108 ? -8.025 -14.119 16.265 1.00 95.56 108 PHE A C 1
ATOM 898 O O . PHE A 1 108 ? -7.557 -14.695 15.286 1.00 95.56 108 PHE A O 1
ATOM 905 N N . LEU A 1 109 ? -7.255 -13.532 17.186 1.00 95.56 109 LEU A N 1
ATOM 906 C CA . LEU A 1 109 ? -5.795 -13.519 17.110 1.00 95.56 109 LEU A CA 1
ATOM 907 C C . LEU A 1 109 ? -5.224 -14.943 17.096 1.00 95.56 109 LEU A C 1
ATOM 909 O O . LEU A 1 109 ? -4.420 -15.272 16.228 1.00 95.56 109 LEU A O 1
ATOM 913 N N . ALA A 1 110 ? -5.678 -15.801 18.012 1.00 95.56 110 ALA A N 1
ATOM 914 C CA . ALA A 1 110 ? -5.284 -17.204 18.061 1.00 95.56 110 ALA A CA 1
ATOM 915 C C . ALA A 1 110 ? -5.676 -17.941 16.773 1.00 95.56 110 ALA A C 1
ATOM 917 O O . ALA A 1 110 ? -4.861 -18.664 16.211 1.00 95.56 110 ALA A O 1
ATOM 918 N N . GLY A 1 111 ? -6.888 -17.717 16.261 1.00 94.56 111 GLY A N 1
ATOM 919 C CA . GLY A 1 111 ? -7.350 -18.311 15.010 1.00 94.56 111 GLY A CA 1
ATOM 920 C C . GLY A 1 111 ? -6.504 -17.906 13.800 1.00 94.56 111 GLY A C 1
ATOM 921 O O . GLY A 1 111 ? -6.223 -18.751 12.955 1.00 94.56 111 GLY A O 1
ATOM 922 N N . ILE A 1 112 ? -6.053 -16.650 13.732 1.00 93.06 112 ILE A N 1
ATOM 923 C CA . ILE A 1 112 ? -5.139 -16.176 12.683 1.00 93.06 112 ILE A CA 1
ATOM 924 C C . ILE A 1 112 ? -3.761 -16.834 12.835 1.00 93.06 112 ILE A C 1
ATOM 926 O O . ILE A 1 112 ? -3.268 -17.429 11.880 1.00 93.06 112 ILE A O 1
ATOM 930 N N . LEU A 1 113 ? -3.155 -16.778 14.027 1.00 94.56 113 LEU A N 1
ATOM 931 C CA . LEU A 1 113 ? -1.804 -17.308 14.274 1.00 94.56 113 LEU A CA 1
ATOM 932 C C . LEU A 1 113 ? -1.714 -18.831 14.094 1.00 94.56 113 LEU A C 1
ATOM 934 O O . LEU A 1 113 ? -0.690 -19.341 13.650 1.00 94.56 113 LEU A O 1
ATOM 938 N N . LEU A 1 114 ? -2.790 -19.553 14.411 1.00 95.12 114 LEU A N 1
ATOM 939 C CA . LEU A 1 114 ? -2.882 -21.005 14.251 1.00 95.12 114 LEU A CA 1
ATOM 940 C C . LEU A 1 114 ? -3.373 -21.427 12.856 1.00 95.12 114 LEU A C 1
ATOM 942 O O . LEU A 1 114 ? -3.610 -22.613 12.636 1.00 95.12 114 LEU A O 1
ATOM 946 N N . ASN A 1 115 ? -3.545 -20.486 11.915 1.00 91.31 115 ASN A N 1
ATOM 947 C CA . ASN A 1 115 ? -4.084 -20.740 10.573 1.00 91.31 115 ASN A CA 1
ATOM 948 C C . ASN A 1 115 ? -5.413 -21.524 10.597 1.00 91.31 115 ASN A C 1
ATOM 950 O O . ASN A 1 115 ? -5.656 -22.422 9.787 1.00 91.31 115 ASN A O 1
ATOM 954 N N . PHE A 1 116 ? -6.284 -21.194 11.549 1.00 93.50 116 PHE A N 1
ATOM 955 C CA . PHE A 1 116 ? -7.561 -21.864 11.748 1.00 93.50 116 PHE A CA 1
ATOM 956 C C . PHE A 1 116 ? -8.619 -21.391 10.731 1.00 93.50 116 PHE A C 1
ATOM 958 O O . PHE A 1 116 ? -8.561 -20.286 10.180 1.00 93.50 116 PHE A O 1
ATOM 965 N N . PHE A 1 117 ? -9.626 -22.228 10.473 1.00 89.56 117 PHE A N 1
ATOM 966 C CA . PHE A 1 117 ? -10.793 -21.857 9.667 1.00 89.56 117 PHE A CA 1
ATOM 967 C C . PHE A 1 117 ? -11.694 -20.873 10.448 1.00 89.56 117 PHE A C 1
ATOM 969 O O . PHE A 1 117 ? -11.949 -21.123 11.621 1.00 89.56 117 PHE A O 1
ATOM 976 N N . PRO A 1 118 ? -12.228 -19.779 9.861 1.00 91.00 118 PRO A N 1
ATOM 977 C CA . PRO A 1 118 ? -12.234 -19.393 8.446 1.00 91.00 118 PRO A CA 1
ATOM 978 C C . PRO A 1 118 ? -11.075 -18.487 8.000 1.00 91.00 118 PRO A C 1
ATOM 980 O O . PRO A 1 118 ? -10.952 -18.234 6.802 1.00 91.00 118 PRO A O 1
ATOM 983 N N . PHE A 1 119 ? -10.217 -18.023 8.914 1.00 92.12 119 PHE A N 1
ATOM 984 C CA . PHE A 1 119 ? -9.143 -17.062 8.618 1.00 92.12 119 PHE A CA 1
ATOM 985 C C . PHE A 1 119 ? -8.195 -17.562 7.526 1.00 92.12 119 PHE A C 1
ATOM 987 O O . PHE A 1 119 ? -7.908 -16.832 6.577 1.00 92.12 119 PHE A O 1
ATOM 994 N N . LYS A 1 120 ? -7.812 -18.844 7.585 1.00 91.44 120 LYS A N 1
ATOM 995 C CA . LYS A 1 120 ? -6.992 -19.474 6.543 1.00 91.44 120 LYS A CA 1
ATOM 996 C C . LYS A 1 120 ? -7.624 -19.389 5.151 1.00 91.44 120 LYS A C 1
ATOM 998 O O . LYS A 1 120 ? -6.917 -19.102 4.199 1.00 91.44 120 LYS A O 1
ATOM 1003 N N . LYS A 1 121 ? -8.946 -19.567 5.010 1.00 92.75 121 LYS A N 1
ATOM 1004 C CA . LYS A 1 121 ? -9.601 -19.478 3.688 1.00 92.75 121 LYS A CA 1
ATOM 1005 C C . LYS A 1 121 ? -9.550 -18.070 3.107 1.00 92.75 121 LYS A C 1
ATOM 1007 O O . LYS A 1 121 ? -9.410 -17.933 1.897 1.00 92.75 121 LYS A O 1
ATOM 1012 N N . VAL A 1 122 ? -9.672 -17.045 3.952 1.00 92.38 122 VAL A N 1
ATOM 1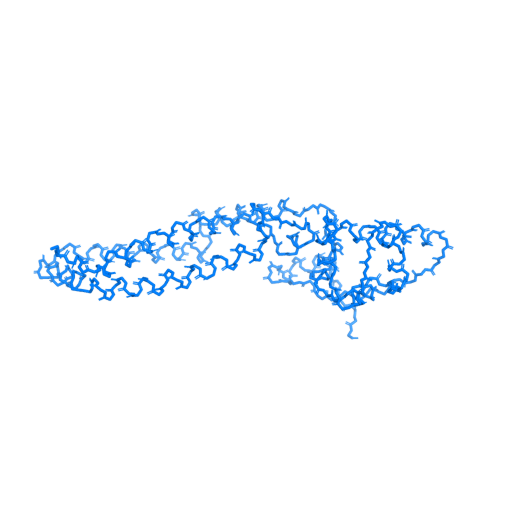013 C CA . VAL A 1 122 ? -9.517 -15.653 3.514 1.00 92.38 122 VAL A CA 1
ATOM 1014 C C . VAL A 1 122 ? -8.083 -15.427 3.034 1.00 92.38 122 VAL A C 1
ATOM 1016 O O . VAL A 1 122 ? -7.882 -14.871 1.962 1.00 92.38 122 VAL A O 1
ATOM 1019 N N . MET A 1 123 ? -7.075 -15.918 3.750 1.00 91.25 123 MET A N 1
ATOM 1020 C CA . MET A 1 123 ? -5.684 -15.782 3.297 1.00 91.25 123 MET A CA 1
ATOM 1021 C C . MET A 1 123 ? -5.414 -16.560 1.999 1.00 91.25 123 MET A C 1
ATOM 1023 O O . MET A 1 123 ? -4.930 -15.972 1.035 1.00 91.25 123 MET A O 1
ATOM 1027 N N . ASP A 1 124 ? -5.838 -17.826 1.928 1.00 91.06 124 ASP A N 1
ATOM 1028 C CA . ASP A 1 124 ? -5.685 -18.682 0.745 1.00 91.06 124 ASP A CA 1
ATOM 1029 C C . ASP A 1 124 ? -6.373 -18.075 -0.497 1.00 91.06 124 ASP A C 1
ATOM 1031 O O . ASP A 1 124 ? -5.879 -18.209 -1.615 1.00 91.06 124 ASP A O 1
ATOM 1035 N N . PHE A 1 125 ? -7.524 -17.408 -0.332 1.00 91.94 125 PHE A N 1
ATOM 1036 C CA . PHE A 1 125 ? -8.202 -16.714 -1.433 1.00 91.94 125 PHE A CA 1
ATOM 1037 C C . PHE A 1 125 ? -7.388 -15.522 -1.945 1.00 91.94 125 PHE A C 1
ATOM 1039 O O . PHE A 1 125 ? -7.221 -15.374 -3.156 1.00 91.94 125 PHE A O 1
ATOM 1046 N N . GLY A 1 126 ? -6.832 -14.718 -1.036 1.00 87.94 126 GLY A N 1
ATOM 1047 C CA . GLY A 1 126 ? -5.945 -13.614 -1.401 1.00 87.94 126 GLY A CA 1
ATOM 1048 C C . GLY A 1 126 ? -4.701 -14.105 -2.145 1.00 87.94 126 GLY A C 1
ATOM 1049 O O . GLY A 1 126 ? -4.299 -13.505 -3.139 1.00 87.94 126 GLY A O 1
ATOM 1050 N N . ASP A 1 127 ? -4.128 -15.232 -1.723 1.00 85.88 127 ASP A N 1
ATOM 1051 C CA . ASP A 1 127 ? -2.982 -15.838 -2.406 1.00 85.88 127 ASP A CA 1
ATOM 1052 C C . ASP A 1 127 ? -3.357 -16.389 -3.791 1.00 85.88 127 ASP A C 1
ATOM 1054 O O . ASP A 1 127 ? -2.610 -16.199 -4.748 1.00 85.88 127 ASP A O 1
ATOM 1058 N N . LYS A 1 128 ? -4.544 -16.989 -3.951 1.00 88.12 128 LYS A N 1
ATOM 1059 C CA . LYS A 1 128 ? -5.049 -17.399 -5.274 1.00 88.12 128 LYS A CA 1
ATOM 1060 C C . LYS A 1 128 ? -5.218 -16.219 -6.224 1.00 88.12 128 LYS A C 1
ATOM 1062 O O . LYS A 1 128 ? -4.823 -16.331 -7.381 1.00 88.12 128 LYS A O 1
ATOM 1067 N N . LEU A 1 129 ? -5.776 -15.104 -5.748 1.00 87.31 129 LEU A N 1
ATOM 1068 C CA . LEU A 1 129 ? -5.878 -13.882 -6.548 1.00 87.31 129 LEU A CA 1
ATOM 1069 C C . LEU A 1 129 ? -4.488 -13.386 -6.952 1.00 87.31 129 LEU A C 1
ATOM 1071 O O . LEU A 1 129 ? -4.249 -13.148 -8.131 1.00 87.31 129 LEU A O 1
ATOM 1075 N N . LYS A 1 130 ? -3.545 -13.322 -6.006 1.00 82.25 130 LYS A N 1
ATOM 1076 C CA . LYS A 1 130 ? -2.158 -12.915 -6.283 1.00 82.25 130 LYS A CA 1
ATOM 1077 C C . LYS A 1 130 ? -1.483 -13.801 -7.327 1.00 82.25 130 LYS A C 1
ATOM 1079 O O . LYS A 1 130 ? -0.856 -13.269 -8.233 1.00 82.25 130 LYS A O 1
ATOM 1084 N N . ASN A 1 131 ? -1.667 -15.116 -7.238 1.00 80.94 131 ASN A N 1
ATOM 1085 C CA . ASN A 1 131 ? -1.102 -16.072 -8.190 1.00 80.94 131 ASN A CA 1
ATOM 1086 C C . ASN A 1 131 ? -1.798 -16.032 -9.557 1.00 80.94 131 ASN A C 1
ATOM 1088 O O . ASN A 1 131 ? -1.170 -16.339 -10.559 1.00 80.94 131 ASN A O 1
ATOM 1092 N N . SER A 1 132 ? -3.075 -15.637 -9.625 1.00 82.62 132 SER A N 1
ATOM 1093 C CA . SER A 1 132 ? -3.787 -15.498 -10.905 1.00 82.62 132 SER A CA 1
ATOM 1094 C C . SER A 1 132 ? -3.240 -14.373 -11.786 1.00 82.62 132 SER A C 1
ATOM 1096 O O . SER A 1 132 ? -3.440 -14.397 -12.997 1.00 82.62 132 SER A O 1
ATOM 1098 N N . TRP A 1 133 ? -2.530 -13.412 -11.186 1.00 79.75 133 TRP A N 1
ATOM 1099 C CA . TRP A 1 133 ? -1.828 -12.361 -11.917 1.00 79.75 133 TRP A CA 1
ATOM 1100 C C . TRP A 1 133 ? -0.527 -12.848 -12.559 1.00 79.75 133 TRP A C 1
ATOM 1102 O O . TRP A 1 133 ? -0.069 -12.221 -13.509 1.00 79.75 133 TRP A O 1
ATOM 1112 N N . SER A 1 134 ? 0.049 -13.954 -12.077 1.00 68.75 134 SER A N 1
ATOM 1113 C CA . SER A 1 134 ? 1.239 -14.550 -12.679 1.00 68.75 134 SER A CA 1
ATOM 1114 C C . SER A 1 134 ? 0.866 -15.277 -13.961 1.00 68.75 134 SER A C 1
ATOM 1116 O O . SER A 1 134 ? 0.412 -16.422 -13.939 1.00 68.75 134 SER A O 1
ATOM 1118 N N . GLN A 1 135 ? 1.036 -14.609 -15.101 1.00 58.19 135 GLN A N 1
ATOM 1119 C CA . GLN A 1 135 ? 0.993 -15.286 -16.391 1.00 58.19 135 GLN A CA 1
ATOM 1120 C C . GLN A 1 135 ? 2.178 -16.250 -16.508 1.00 58.19 135 GLN A C 1
ATOM 1122 O O . GLN A 1 135 ? 3.281 -15.979 -16.046 1.00 58.19 135 GLN A O 1
ATOM 1127 N N . SER A 1 136 ? 1.966 -17.370 -17.194 1.00 49.91 136 SER A N 1
ATOM 1128 C CA . SER A 1 136 ? 2.921 -18.466 -17.412 1.00 49.91 136 SER A CA 1
ATOM 1129 C C . SER A 1 136 ? 4.238 -18.097 -18.128 1.00 49.91 136 SER A C 1
ATOM 1131 O O . SER A 1 136 ? 5.004 -18.993 -18.461 1.00 49.91 136 SER A O 1
ATOM 1133 N N . LYS A 1 137 ? 4.510 -16.811 -18.393 1.00 49.12 137 LYS A N 1
ATOM 1134 C CA . LYS A 1 137 ? 5.782 -16.302 -18.942 1.00 49.12 137 LYS A CA 1
ATOM 1135 C C . LYS A 1 137 ? 6.798 -15.888 -17.856 1.00 49.12 137 LYS A C 1
ATOM 1137 O O . LYS A 1 137 ? 7.945 -15.603 -18.177 1.00 49.12 137 LYS A O 1
ATOM 1142 N N . GLU A 1 138 ? 6.396 -15.865 -16.583 1.00 49.56 138 GLU A N 1
ATOM 1143 C CA . GLU A 1 138 ? 7.075 -15.159 -15.479 1.00 49.56 138 GLU A CA 1
ATOM 1144 C C . GLU A 1 138 ? 8.149 -15.924 -14.685 1.00 49.56 138 GLU A C 1
ATOM 1146 O O . GLU A 1 138 ? 8.517 -15.491 -13.593 1.00 49.56 138 GLU A O 1
ATOM 1151 N N . GLU A 1 139 ? 8.720 -17.016 -15.191 1.00 49.00 139 GLU A N 1
ATOM 1152 C CA . GLU A 1 139 ? 9.893 -17.605 -14.514 1.00 49.00 139 GLU A CA 1
ATOM 1153 C C . GLU A 1 139 ? 11.207 -16.864 -14.835 1.00 49.00 139 GLU A C 1
ATOM 1155 O O . GLU A 1 139 ? 12.204 -17.057 -14.146 1.00 49.00 139 GLU A O 1
ATOM 1160 N N . LEU A 1 140 ? 11.197 -15.948 -15.815 1.00 51.97 140 LEU A N 1
ATOM 1161 C CA . LEU A 1 140 ? 12.393 -15.242 -16.304 1.00 51.97 140 LEU A CA 1
ATOM 1162 C C . LEU A 1 140 ? 12.491 -13.765 -15.883 1.00 51.97 140 LEU A C 1
ATOM 1164 O O . LEU A 1 140 ? 13.494 -13.111 -16.164 1.00 51.97 140 LEU A O 1
ATOM 1168 N N . ILE A 1 141 ? 11.477 -13.213 -15.209 1.00 60.28 141 ILE A N 1
ATOM 1169 C CA . ILE A 1 141 ? 11.479 -11.789 -14.852 1.00 60.28 141 ILE A CA 1
ATOM 1170 C C . ILE A 1 141 ? 12.253 -11.565 -13.549 1.00 60.28 141 ILE A C 1
ATOM 1172 O O . ILE A 1 141 ? 11.757 -11.837 -12.443 1.00 60.28 141 ILE A O 1
ATOM 1176 N N . ILE A 1 142 ? 13.462 -11.017 -13.694 1.00 70.06 142 ILE A N 1
ATOM 1177 C CA . ILE A 1 142 ? 14.315 -10.590 -12.583 1.00 70.06 142 ILE A CA 1
ATOM 1178 C C . ILE A 1 142 ? 13.559 -9.519 -11.770 1.00 70.06 142 ILE A C 1
ATOM 1180 O O . ILE A 1 142 ? 13.156 -8.492 -12.324 1.00 70.06 142 ILE A O 1
ATOM 1184 N N . PRO A 1 143 ? 13.314 -9.745 -10.464 1.00 70.75 143 PRO A N 1
ATOM 1185 C CA . PRO A 1 143 ? 12.545 -8.815 -9.645 1.00 70.75 143 PRO A CA 1
ATOM 1186 C C . PRO A 1 143 ? 13.163 -7.418 -9.629 1.00 70.75 143 PRO A C 1
ATOM 1188 O O . PRO A 1 143 ? 14.356 -7.277 -9.385 1.00 70.75 143 PRO A O 1
ATOM 1191 N N . HIS A 1 144 ? 12.323 -6.395 -9.799 1.00 79.38 144 HIS A N 1
ATOM 1192 C CA . HIS A 1 144 ? 12.701 -4.980 -9.716 1.00 79.38 144 HIS A CA 1
ATOM 1193 C C . HIS A 1 144 ? 13.735 -4.519 -10.747 1.00 79.38 144 HIS A C 1
ATOM 1195 O O . HIS A 1 144 ? 14.192 -3.379 -10.676 1.00 79.38 144 HIS A O 1
ATOM 1201 N N . LEU A 1 145 ? 14.089 -5.361 -11.721 1.00 83.50 145 LEU A N 1
ATOM 1202 C CA . LEU A 1 145 ? 15.016 -4.983 -12.776 1.00 83.50 145 LEU A CA 1
ATOM 1203 C C . LEU A 1 145 ? 14.474 -3.799 -13.595 1.00 83.50 145 LEU A C 1
ATOM 1205 O O . LEU A 1 145 ? 15.238 -2.934 -14.001 1.00 83.50 145 LEU A O 1
ATOM 1209 N N . GLU A 1 146 ? 13.151 -3.690 -13.732 1.00 84.19 146 GLU A N 1
ATOM 1210 C CA . GLU A 1 146 ? 12.466 -2.564 -14.369 1.00 84.19 146 GLU A CA 1
ATOM 1211 C C . GLU A 1 146 ? 12.689 -1.213 -13.671 1.00 84.19 146 GLU A C 1
ATOM 1213 O O . GLU A 1 146 ? 12.476 -0.170 -14.287 1.00 84.19 146 GLU A O 1
ATOM 1218 N N . LEU A 1 147 ? 13.107 -1.234 -12.401 1.00 87.94 147 LEU A N 1
ATOM 1219 C CA . LEU A 1 147 ? 13.396 -0.049 -11.592 1.00 87.94 147 LEU A CA 1
ATOM 1220 C C . LEU A 1 147 ? 14.889 0.317 -11.573 1.00 87.94 147 LEU A C 1
ATOM 1222 O O . LEU A 1 147 ? 15.221 1.411 -11.113 1.00 87.94 147 LEU A O 1
ATOM 1226 N N . LYS A 1 148 ? 15.785 -0.567 -12.043 1.00 88.50 148 LYS A N 1
ATOM 1227 C CA . LYS A 1 148 ? 17.217 -0.253 -12.198 1.00 88.50 148 LYS A CA 1
ATOM 1228 C C . LYS A 1 148 ? 17.423 0.737 -13.351 1.00 88.50 148 LYS A C 1
ATOM 1230 O O . LYS A 1 148 ? 16.541 0.902 -14.198 1.00 88.50 148 LYS A O 1
ATOM 1235 N N . SER A 1 149 ? 18.580 1.402 -13.382 1.00 91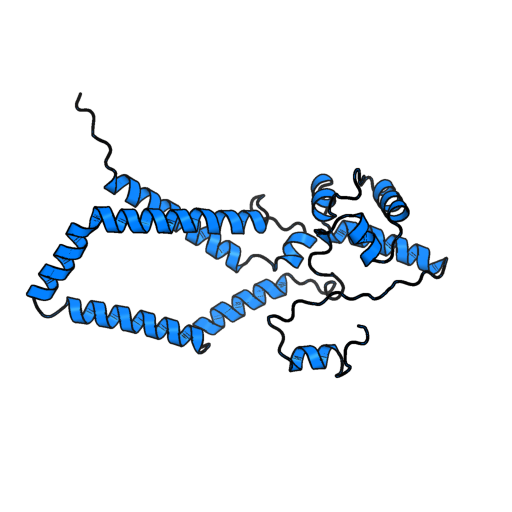.38 149 SER A N 1
ATOM 1236 C CA . SER A 1 149 ? 18.941 2.281 -14.504 1.00 91.38 149 SER A CA 1
ATOM 1237 C C . SER A 1 149 ? 18.926 1.500 -15.819 1.00 91.38 149 SER A C 1
ATOM 1239 O O . SER A 1 149 ? 19.157 0.292 -15.828 1.00 91.38 149 SER A O 1
ATOM 1241 N N . PHE A 1 150 ? 18.653 2.162 -16.942 1.00 90.25 150 PHE A N 1
ATOM 1242 C CA . PHE A 1 150 ? 18.616 1.504 -18.246 1.00 90.25 150 PHE A CA 1
ATOM 1243 C C . PHE A 1 150 ? 19.949 0.823 -18.575 1.00 90.25 150 PHE A C 1
ATOM 1245 O O . PHE A 1 150 ? 19.958 -0.250 -19.164 1.00 90.25 150 PHE A O 1
ATOM 1252 N N . GLU A 1 151 ? 21.067 1.408 -18.147 1.00 88.69 151 GLU A N 1
ATOM 1253 C CA . GLU A 1 151 ? 22.396 0.812 -18.298 1.00 88.69 151 GLU A CA 1
ATOM 1254 C C . GLU A 1 151 ? 22.586 -0.449 -17.443 1.00 88.69 151 GLU A C 1
ATOM 1256 O O . GLU A 1 151 ? 23.033 -1.478 -17.948 1.00 88.69 151 GLU A O 1
ATOM 1261 N N . GLU A 1 152 ? 22.194 -0.421 -16.167 1.00 86.31 152 GLU A N 1
ATOM 1262 C CA . GLU A 1 152 ? 22.212 -1.622 -15.324 1.00 86.31 152 GLU A CA 1
ATOM 1263 C C . GLU A 1 152 ? 21.251 -2.691 -15.848 1.00 86.31 152 GLU A C 1
ATOM 1265 O O . GLU A 1 152 ? 21.577 -3.879 -15.827 1.00 86.31 152 GLU A O 1
ATOM 1270 N N . PHE A 1 153 ? 20.085 -2.277 -16.345 1.00 88.06 153 PHE A N 1
ATOM 1271 C CA . PHE A 1 153 ? 19.097 -3.149 -16.964 1.00 88.06 153 PHE A CA 1
ATOM 1272 C C . PHE A 1 153 ? 19.717 -3.921 -18.128 1.00 88.06 153 PHE A C 1
ATOM 1274 O O . PHE A 1 153 ? 19.698 -5.151 -18.113 1.00 88.06 153 PHE A O 1
ATOM 1281 N N . THR A 1 154 ? 20.301 -3.215 -19.104 1.00 87.38 154 THR A N 1
ATOM 1282 C CA . THR A 1 154 ? 20.888 -3.825 -20.305 1.00 87.38 154 THR A CA 1
ATOM 1283 C C . THR A 1 154 ? 22.097 -4.689 -19.974 1.00 87.38 154 THR A C 1
ATOM 1285 O O . THR A 1 154 ? 22.195 -5.797 -20.499 1.00 87.38 154 THR A O 1
ATOM 1288 N N . ASN A 1 155 ? 22.948 -4.249 -19.042 1.00 85.19 155 ASN A N 1
ATOM 1289 C CA . ASN A 1 155 ? 24.084 -5.037 -18.561 1.00 85.19 155 ASN A CA 1
ATOM 1290 C C . ASN A 1 155 ? 23.626 -6.350 -17.909 1.00 85.19 155 ASN A C 1
ATOM 1292 O O . ASN A 1 155 ? 24.171 -7.407 -18.216 1.00 85.19 155 ASN A O 1
ATOM 1296 N N . THR A 1 156 ? 22.578 -6.303 -17.078 1.00 81.25 156 THR A N 1
ATOM 1297 C CA . THR A 1 156 ? 22.033 -7.491 -16.394 1.00 81.25 156 THR A CA 1
ATOM 1298 C C . THR A 1 156 ? 21.490 -8.525 -17.384 1.00 81.25 156 THR A C 1
ATOM 1300 O O . THR A 1 156 ? 21.596 -9.723 -17.147 1.00 81.25 156 THR A O 1
ATOM 1303 N N . ILE A 1 157 ? 20.921 -8.084 -18.510 1.00 80.38 157 ILE A N 1
ATOM 1304 C CA . ILE A 1 157 ? 20.395 -8.985 -19.551 1.00 80.38 157 ILE A CA 1
ATOM 1305 C C . ILE A 1 157 ? 21.402 -9.269 -20.680 1.00 80.38 157 ILE A C 1
ATOM 1307 O O . ILE A 1 157 ? 21.049 -9.914 -21.667 1.00 80.38 157 ILE A O 1
ATOM 1311 N N . GLY A 1 158 ? 22.654 -8.814 -20.537 1.00 79.44 158 GLY A N 1
ATOM 1312 C CA . GLY A 1 158 ? 23.757 -9.113 -21.455 1.00 79.44 158 GLY A CA 1
ATOM 1313 C C . GLY A 1 158 ? 23.712 -8.364 -22.792 1.00 79.44 158 GLY A C 1
ATOM 1314 O O . GLY A 1 158 ? 24.168 -8.894 -23.806 1.00 79.44 158 GLY A O 1
ATOM 1315 N N . ILE A 1 159 ? 23.146 -7.154 -22.829 1.00 83.00 159 ILE A N 1
ATOM 1316 C CA . ILE A 1 159 ? 23.029 -6.335 -24.043 1.00 83.00 159 ILE A CA 1
ATOM 1317 C C . ILE A 1 159 ? 23.857 -5.064 -23.898 1.00 83.00 159 ILE A C 1
ATOM 1319 O O . ILE A 1 159 ? 23.766 -4.359 -22.899 1.00 83.00 159 ILE A O 1
ATOM 1323 N N . ASP A 1 160 ? 24.593 -4.719 -24.950 1.00 86.94 160 ASP A N 1
ATOM 1324 C CA . ASP A 1 160 ? 25.210 -3.401 -25.079 1.00 86.94 160 ASP A CA 1
ATOM 1325 C C . ASP A 1 160 ? 24.146 -2.285 -25.061 1.00 86.94 160 ASP A C 1
ATOM 1327 O O . ASP A 1 160 ? 23.189 -2.299 -25.847 1.00 86.94 160 ASP A O 1
ATOM 1331 N N . THR A 1 161 ? 24.318 -1.310 -24.169 1.00 87.50 161 THR A N 1
ATOM 1332 C CA . THR A 1 161 ? 23.343 -0.240 -23.915 1.00 87.50 161 THR A CA 1
ATOM 1333 C C . THR A 1 161 ? 22.987 0.540 -25.183 1.00 87.50 161 THR A C 1
ATOM 1335 O O . THR A 1 161 ? 21.817 0.864 -25.408 1.00 87.50 161 THR A O 1
ATOM 1338 N N . ASP A 1 162 ? 23.955 0.808 -26.061 1.00 88.06 162 ASP A N 1
ATOM 1339 C CA . ASP A 1 162 ? 23.715 1.566 -27.292 1.00 88.06 162 ASP A CA 1
ATOM 1340 C C . ASP A 1 162 ? 22.999 0.726 -28.357 1.00 88.06 162 ASP A C 1
ATOM 1342 O O . ASP A 1 162 ? 22.100 1.228 -29.045 1.00 88.06 162 ASP A O 1
ATOM 1346 N N . LYS A 1 163 ? 23.299 -0.578 -28.451 1.00 87.25 163 LYS A N 1
ATOM 1347 C CA . LYS A 1 163 ? 22.495 -1.509 -29.264 1.00 87.25 163 LYS A CA 1
ATOM 1348 C C . LYS A 1 163 ? 21.045 -1.556 -28.785 1.00 87.25 163 LYS A C 1
ATOM 1350 O O . LYS A 1 163 ? 20.139 -1.435 -29.611 1.00 87.25 163 LYS A O 1
ATOM 1355 N N . ALA A 1 164 ? 20.814 -1.668 -27.476 1.00 87.25 164 ALA A N 1
ATOM 1356 C CA . ALA A 1 164 ? 19.467 -1.690 -26.905 1.00 87.25 164 ALA A CA 1
ATOM 1357 C C . ALA A 1 164 ? 18.684 -0.405 -27.233 1.00 87.25 164 ALA A C 1
ATOM 1359 O O . ALA A 1 164 ? 17.539 -0.473 -27.689 1.00 87.25 164 ALA A O 1
ATOM 1360 N N . LYS A 1 165 ? 19.318 0.771 -27.106 1.00 90.44 165 LYS A N 1
ATOM 1361 C CA . LYS A 1 165 ? 18.712 2.053 -27.510 1.00 90.44 165 LYS A CA 1
ATOM 1362 C C . LYS A 1 165 ? 18.318 2.077 -28.980 1.00 90.44 165 LYS A C 1
ATOM 1364 O O . LYS A 1 165 ? 17.245 2.574 -29.310 1.00 90.44 165 LYS A O 1
ATOM 1369 N N . ASN A 1 166 ? 19.161 1.553 -29.868 1.00 88.81 166 ASN A N 1
ATOM 1370 C CA . ASN A 1 166 ? 18.868 1.526 -31.301 1.00 88.81 166 ASN A CA 1
ATOM 1371 C C . ASN A 1 166 ? 17.661 0.633 -31.626 1.00 88.81 166 ASN A C 1
ATOM 1373 O O . ASN A 1 166 ? 16.809 1.032 -32.423 1.00 88.81 166 ASN A O 1
ATOM 1377 N N . ILE A 1 167 ? 17.548 -0.526 -30.966 1.00 88.31 167 ILE A N 1
ATOM 1378 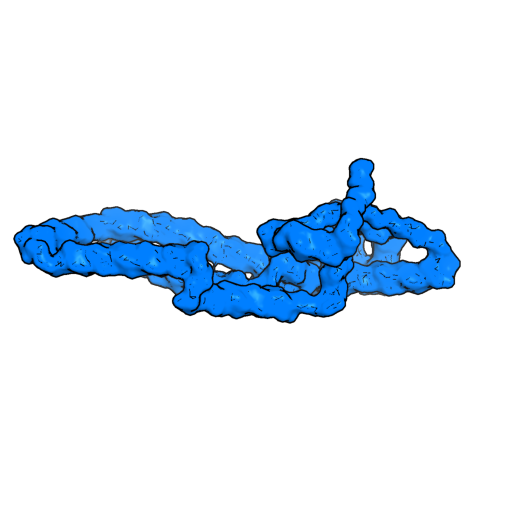C CA . ILE A 1 167 ? 16.392 -1.429 -31.098 1.00 88.31 167 ILE A CA 1
ATOM 1379 C C . ILE A 1 167 ? 15.106 -0.723 -30.644 1.00 88.31 167 ILE A C 1
ATOM 1381 O O . ILE A 1 167 ? 14.113 -0.699 -31.375 1.00 88.31 167 ILE A O 1
ATOM 1385 N N . LEU A 1 168 ? 15.131 -0.082 -29.472 1.00 89.44 168 LEU A N 1
ATOM 1386 C CA . LEU A 1 168 ? 13.977 0.655 -28.947 1.00 89.44 168 LEU A CA 1
ATOM 1387 C C . LEU A 1 168 ? 13.608 1.856 -29.826 1.00 89.44 168 LEU A C 1
ATOM 1389 O O . LEU A 1 168 ? 12.429 2.078 -30.122 1.00 89.44 168 LEU A O 1
ATOM 1393 N N . LYS A 1 169 ? 14.608 2.577 -30.344 1.00 90.31 169 LYS A N 1
ATOM 1394 C CA . LYS A 1 169 ? 14.410 3.716 -31.246 1.00 90.31 169 LYS A CA 1
ATOM 1395 C C . LYS A 1 169 ? 13.728 3.302 -32.548 1.00 90.31 169 LYS A C 1
ATOM 1397 O O . LYS A 1 169 ? 12.862 4.033 -33.030 1.00 90.31 169 LYS A O 1
ATOM 1402 N N . ALA A 1 170 ? 14.040 2.119 -33.084 1.00 86.88 170 ALA A N 1
ATOM 1403 C CA . ALA A 1 170 ? 13.349 1.563 -34.252 1.00 86.88 170 ALA A CA 1
ATOM 1404 C C . ALA A 1 170 ? 11.846 1.326 -33.998 1.00 86.88 170 ALA A C 1
ATOM 1406 O O . ALA A 1 170 ? 11.037 1.373 -34.926 1.00 86.88 170 ALA A O 1
ATOM 1407 N N . LYS A 1 171 ? 11.452 1.144 -32.732 1.00 86.56 171 LYS A N 1
ATOM 1408 C CA . LYS A 1 171 ? 10.056 1.051 -32.276 1.00 86.56 171 LYS A CA 1
ATOM 1409 C C . LYS A 1 171 ? 9.502 2.371 -31.722 1.00 86.56 171 LYS A C 1
ATOM 1411 O O . LYS A 1 171 ? 8.435 2.369 -31.119 1.00 86.56 171 LYS A O 1
ATOM 1416 N N . LYS A 1 172 ? 10.172 3.501 -31.988 1.00 88.75 172 LYS A N 1
ATOM 1417 C CA . LYS A 1 172 ? 9.802 4.860 -31.538 1.00 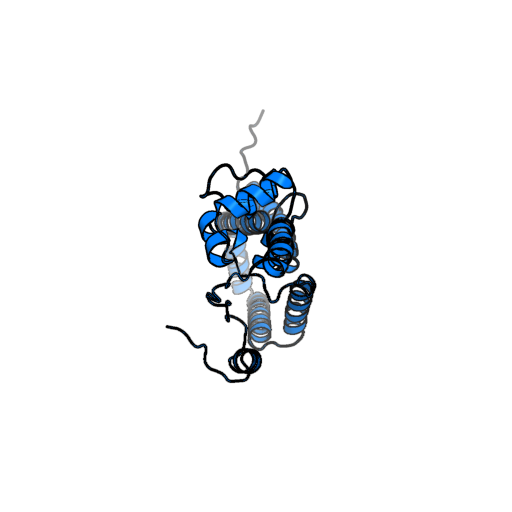88.75 172 LYS A CA 1
ATOM 1418 C C . LYS A 1 172 ? 9.870 5.076 -30.017 1.00 88.75 172 LYS A C 1
ATOM 1420 O O . LYS A 1 172 ? 9.281 6.032 -29.525 1.00 88.75 172 LYS A O 1
ATOM 1425 N N . ILE A 1 173 ? 10.609 4.237 -29.292 1.00 89.12 173 ILE A N 1
ATOM 1426 C CA . ILE A 1 173 ? 10.898 4.411 -27.863 1.00 89.12 173 ILE A CA 1
ATOM 1427 C C . ILE A 1 173 ? 12.295 5.027 -27.750 1.00 89.12 173 ILE A C 1
ATOM 1429 O O . ILE A 1 173 ? 13.284 4.411 -28.143 1.00 89.12 173 ILE A O 1
ATOM 1433 N N . ILE A 1 174 ? 12.386 6.262 -27.256 1.00 88.94 174 ILE A N 1
ATOM 1434 C CA . ILE A 1 174 ? 13.662 6.974 -27.104 1.00 88.94 174 ILE A CA 1
ATOM 1435 C C . ILE A 1 174 ? 14.043 6.987 -25.629 1.00 88.94 174 ILE A C 1
ATOM 1437 O O . ILE A 1 174 ? 13.304 7.529 -24.807 1.00 88.94 174 ILE A O 1
ATOM 1441 N N . VAL A 1 175 ? 15.214 6.427 -25.330 1.00 87.25 175 VAL A N 1
ATOM 1442 C CA . VAL A 1 175 ? 15.868 6.521 -24.022 1.00 87.25 175 VAL A CA 1
ATOM 1443 C C . VAL A 1 175 ? 16.804 7.723 -24.057 1.00 87.25 175 VAL A C 1
ATOM 1445 O O . VAL A 1 175 ? 17.791 7.715 -24.797 1.00 87.25 175 VAL A O 1
ATOM 1448 N N . SER A 1 176 ? 16.467 8.773 -23.309 1.00 82.62 176 SER A N 1
ATOM 1449 C CA . SER A 1 176 ? 17.215 10.040 -23.344 1.00 82.62 176 SER A CA 1
ATOM 1450 C C . SER A 1 176 ? 18.428 10.010 -22.418 1.00 82.62 176 SER A C 1
ATOM 1452 O O . SER A 1 176 ? 19.460 10.603 -22.730 1.00 82.62 176 SER A O 1
ATOM 1454 N N . ASN A 1 177 ? 18.313 9.300 -21.295 1.00 85.75 177 ASN A N 1
ATOM 1455 C CA . ASN A 1 177 ? 19.339 9.199 -20.269 1.00 85.75 177 ASN A CA 1
ATOM 1456 C C . ASN A 1 177 ? 19.506 7.739 -19.825 1.00 85.75 177 ASN A C 1
ATOM 1458 O O . ASN A 1 177 ? 18.525 7.052 -19.562 1.00 85.75 177 ASN A O 1
ATOM 1462 N N . ASN A 1 178 ? 20.750 7.276 -19.698 1.00 85.75 178 ASN A N 1
ATOM 1463 C CA . ASN A 1 178 ? 21.078 5.929 -19.216 1.00 85.75 178 ASN A CA 1
ATOM 1464 C C . ASN A 1 178 ? 20.615 5.670 -17.778 1.00 85.75 178 ASN A C 1
ATOM 1466 O O . ASN A 1 178 ? 20.409 4.520 -17.402 1.00 85.75 178 ASN A O 1
ATOM 1470 N N . ASN A 1 179 ? 20.447 6.733 -16.988 1.00 87.62 179 ASN A N 1
ATOM 1471 C CA . ASN A 1 179 ? 20.018 6.649 -15.595 1.00 87.62 179 ASN A CA 1
ATOM 1472 C C . ASN A 1 179 ? 18.492 6.555 -15.434 1.00 87.62 179 ASN A C 1
ATOM 1474 O O . ASN A 1 179 ? 18.018 6.344 -14.320 1.00 87.62 179 ASN A O 1
ATOM 1478 N N . GLU A 1 180 ? 17.716 6.731 -16.509 1.00 88.50 180 GLU A N 1
ATOM 1479 C CA . GLU A 1 180 ? 16.272 6.474 -16.479 1.00 88.50 180 GLU A CA 1
ATOM 1480 C C . GLU A 1 180 ? 16.025 4.975 -16.328 1.00 88.50 180 GLU A C 1
ATOM 1482 O O . GLU A 1 180 ? 16.751 4.168 -16.900 1.00 88.50 180 GLU A O 1
ATOM 1487 N N . ASN A 1 181 ? 15.006 4.590 -15.566 1.00 90.38 181 ASN A N 1
ATOM 1488 C CA . ASN A 1 181 ? 14.638 3.185 -15.429 1.00 90.38 181 ASN A CA 1
ATOM 1489 C C . ASN A 1 181 ? 13.639 2.762 -16.519 1.00 90.38 181 ASN A C 1
ATOM 1491 O O . ASN A 1 181 ? 12.929 3.585 -17.108 1.00 90.38 181 ASN A O 1
ATOM 1495 N N . LEU A 1 182 ? 13.577 1.456 -16.791 1.00 88.25 182 LEU A N 1
ATOM 1496 C CA . LEU A 1 182 ? 12.709 0.912 -17.838 1.00 88.25 182 LEU A CA 1
ATOM 1497 C C . LEU A 1 182 ? 11.221 1.168 -17.557 1.00 88.25 182 LEU A C 1
ATOM 1499 O O . LEU A 1 182 ? 10.437 1.329 -18.497 1.00 88.25 182 LEU A O 1
ATOM 1503 N N . PHE A 1 183 ? 10.834 1.205 -16.281 1.00 87.38 183 PHE A N 1
ATOM 1504 C CA . PHE A 1 183 ? 9.473 1.500 -15.848 1.00 87.38 183 PHE A CA 1
ATOM 1505 C C . PHE A 1 183 ? 9.001 2.885 -16.305 1.00 87.38 183 PHE A C 1
ATOM 1507 O O . PHE A 1 183 ? 7.982 2.991 -16.993 1.00 87.38 183 PHE A O 1
ATOM 1514 N N . ASP A 1 184 ? 9.771 3.928 -16.012 1.00 88.94 184 ASP A N 1
ATOM 1515 C CA . ASP A 1 184 ? 9.456 5.312 -16.358 1.00 88.94 184 ASP A CA 1
ATOM 1516 C C . ASP A 1 184 ? 9.487 5.529 -17.874 1.00 88.94 184 ASP A C 1
ATOM 1518 O O . ASP A 1 184 ? 8.568 6.139 -18.430 1.00 88.94 184 ASP A O 1
ATOM 1522 N N . ILE A 1 185 ? 10.478 4.949 -18.563 1.00 89.25 185 ILE A N 1
ATOM 1523 C CA . ILE A 1 185 ? 10.550 4.966 -20.031 1.00 89.25 185 ILE A CA 1
ATOM 1524 C C . ILE A 1 185 ? 9.272 4.354 -20.616 1.00 89.25 185 ILE A C 1
ATOM 1526 O O . ILE A 1 185 ? 8.605 4.966 -21.449 1.00 89.25 185 ILE A O 1
ATOM 1530 N N . SER A 1 186 ? 8.884 3.164 -20.153 1.00 87.38 186 SER A N 1
ATOM 1531 C CA . SER A 1 186 ? 7.700 2.462 -20.664 1.00 87.38 186 SER A CA 1
ATOM 1532 C C . SER A 1 186 ? 6.415 3.260 -20.421 1.00 87.38 186 SER A C 1
ATOM 1534 O O . SER A 1 186 ? 5.558 3.354 -21.304 1.00 87.38 186 SER A O 1
ATOM 1536 N N . LYS A 1 187 ? 6.315 3.922 -19.265 1.00 86.81 187 LYS A N 1
ATOM 1537 C CA . LYS A 1 187 ? 5.178 4.773 -18.902 1.00 86.81 187 LYS A CA 1
ATOM 1538 C C . LYS A 1 187 ? 5.025 5.981 -19.830 1.00 86.81 187 LYS A C 1
ATOM 1540 O O . LYS A 1 187 ? 3.904 6.268 -20.249 1.00 86.81 187 LYS A O 1
ATOM 1545 N N . ILE A 1 188 ? 6.124 6.649 -20.199 1.00 89.06 188 ILE A N 1
ATOM 1546 C CA . ILE A 1 188 ? 6.117 7.798 -21.130 1.00 89.06 188 ILE A CA 1
ATOM 1547 C C . ILE A 1 188 ? 5.523 7.409 -22.488 1.00 89.06 188 ILE A C 1
ATOM 1549 O O . ILE A 1 188 ? 4.748 8.169 -23.069 1.00 89.06 188 ILE A O 1
ATOM 1553 N N . TYR A 1 189 ? 5.848 6.211 -22.977 1.00 88.62 189 TYR A N 1
ATOM 1554 C CA . TYR A 1 189 ? 5.386 5.716 -24.276 1.00 88.62 189 TYR A CA 1
ATOM 1555 C C . TYR A 1 189 ? 4.100 4.878 -24.197 1.00 88.62 189 TYR A C 1
ATOM 1557 O O . TYR A 1 189 ? 3.751 4.210 -25.170 1.00 88.62 189 TYR A O 1
ATOM 1565 N N . ASN A 1 190 ? 3.379 4.923 -23.067 1.00 86.00 190 ASN A N 1
ATOM 1566 C CA . ASN A 1 190 ? 2.135 4.181 -22.834 1.00 86.00 190 ASN A CA 1
ATOM 1567 C C . ASN A 1 190 ? 2.259 2.673 -23.149 1.00 86.00 190 ASN A C 1
ATOM 1569 O O . ASN A 1 190 ? 1.361 2.059 -23.726 1.00 86.00 190 ASN A O 1
ATOM 1573 N N . THR A 1 191 ? 3.402 2.091 -22.786 1.00 86.62 191 THR A N 1
ATOM 1574 C CA . THR A 1 191 ? 3.714 0.662 -22.896 1.00 86.62 191 THR A CA 1
ATOM 1575 C C . THR A 1 191 ? 4.033 0.093 -21.509 1.00 86.62 191 THR A C 1
ATOM 1577 O O . THR A 1 191 ? 4.137 0.828 -20.525 1.00 86.62 191 THR A O 1
ATOM 1580 N N . SER A 1 192 ? 4.152 -1.228 -21.397 1.00 87.38 192 SER A N 1
ATOM 1581 C CA . SER A 1 192 ? 4.597 -1.901 -20.175 1.00 87.38 192 SER A CA 1
ATOM 1582 C C . SER A 1 192 ? 6.090 -2.252 -20.256 1.00 87.38 192 SER A C 1
ATOM 1584 O O . SER A 1 192 ? 6.591 -2.485 -21.363 1.00 87.38 192 SER A O 1
ATOM 1586 N N . PRO A 1 193 ? 6.810 -2.324 -19.119 1.00 87.75 193 PRO A N 1
ATOM 1587 C CA . PRO A 1 193 ? 8.178 -2.848 -19.092 1.00 87.75 193 PRO A CA 1
ATOM 1588 C C . PRO A 1 193 ? 8.297 -4.239 -19.706 1.00 87.75 193 PRO A C 1
ATOM 1590 O O . PRO A 1 193 ? 9.261 -4.503 -20.413 1.00 87.75 193 PRO A O 1
ATOM 1593 N N . ASP A 1 194 ? 7.287 -5.089 -19.508 1.00 85.56 194 ASP A N 1
ATOM 1594 C CA . ASP A 1 194 ? 7.202 -6.416 -20.122 1.00 85.56 194 ASP A CA 1
ATOM 1595 C C . ASP A 1 194 ? 7.221 -6.364 -21.658 1.00 85.56 194 ASP A C 1
ATOM 1597 O O . ASP A 1 194 ? 7.989 -7.077 -22.307 1.00 85.56 194 ASP A O 1
ATOM 1601 N N . ASN A 1 195 ? 6.449 -5.456 -22.258 1.00 86.00 195 ASN A N 1
ATOM 1602 C CA . ASN A 1 195 ? 6.432 -5.286 -23.707 1.00 86.00 195 ASN A CA 1
ATOM 1603 C C . ASN A 1 195 ? 7.754 -4.687 -24.218 1.00 86.00 195 ASN A C 1
ATOM 1605 O O . ASN A 1 195 ? 8.294 -5.135 -25.228 1.00 86.00 195 ASN A O 1
ATOM 1609 N N . THR A 1 196 ? 8.320 -3.712 -23.499 1.00 85.94 196 THR A N 1
ATOM 1610 C CA . THR A 1 196 ? 9.619 -3.113 -23.850 1.00 85.94 196 THR A CA 1
ATOM 1611 C C . THR A 1 196 ? 10.755 -4.139 -23.765 1.00 85.94 196 THR A C 1
ATOM 1613 O O . THR A 1 196 ? 11.616 -4.186 -24.642 1.00 85.94 196 THR A O 1
ATOM 1616 N N . TYR A 1 197 ? 10.730 -5.006 -22.752 1.00 85.69 197 TYR A N 1
ATOM 1617 C CA . TYR A 1 197 ? 11.662 -6.121 -22.607 1.00 85.69 197 TYR A CA 1
ATOM 1618 C C . TYR A 1 197 ? 11.483 -7.171 -23.707 1.00 85.69 197 TYR A C 1
ATOM 1620 O O . TYR A 1 197 ? 12.469 -7.590 -24.311 1.00 85.69 197 TYR A O 1
ATOM 1628 N N . SER A 1 198 ? 10.240 -7.531 -24.037 1.00 84.62 198 SER A N 1
ATOM 1629 C CA . SER A 1 198 ? 9.939 -8.472 -25.125 1.00 84.62 198 SER A CA 1
ATOM 1630 C C . SER A 1 198 ? 10.494 -7.982 -26.466 1.00 84.62 198 SER A C 1
ATOM 1632 O O . SER A 1 198 ? 11.122 -8.752 -27.187 1.00 84.62 198 SER A O 1
ATOM 1634 N N . ILE A 1 199 ? 10.374 -6.680 -26.760 1.00 85.56 199 ILE A N 1
ATOM 1635 C CA . ILE A 1 199 ? 10.976 -6.066 -27.955 1.00 85.56 199 ILE A CA 1
ATOM 1636 C C . ILE A 1 199 ? 12.498 -6.270 -27.982 1.00 85.56 199 ILE A C 1
ATOM 1638 O O . ILE A 1 199 ? 13.053 -6.566 -29.042 1.00 85.56 199 ILE A O 1
ATOM 1642 N N . LEU A 1 200 ? 13.182 -6.104 -26.847 1.00 84.56 200 LEU A N 1
ATOM 1643 C CA . LEU A 1 200 ? 14.631 -6.298 -26.766 1.00 84.56 200 LEU A CA 1
ATOM 1644 C C . LEU A 1 200 ? 15.007 -7.766 -26.999 1.00 84.56 200 LEU A C 1
ATOM 1646 O O . LEU A 1 200 ? 15.865 -8.040 -27.837 1.00 84.56 200 LEU A O 1
ATOM 1650 N N . ILE A 1 201 ? 14.337 -8.701 -26.320 1.00 79.75 201 ILE A N 1
ATOM 1651 C CA . ILE A 1 201 ? 14.643 -10.137 -26.398 1.00 79.75 201 ILE A CA 1
ATOM 1652 C C . ILE A 1 201 ? 14.317 -10.733 -27.772 1.00 79.75 201 ILE A C 1
ATOM 1654 O O . ILE A 1 201 ? 15.160 -11.438 -28.323 1.00 79.75 201 ILE A O 1
ATOM 1658 N N . GLU A 1 202 ? 13.169 -10.413 -28.378 1.00 77.12 202 GLU A N 1
ATOM 1659 C CA . GLU A 1 202 ? 12.809 -10.909 -29.719 1.00 77.12 202 GLU A CA 1
ATOM 1660 C C . GLU A 1 202 ? 13.843 -10.482 -30.773 1.00 77.12 202 GLU A C 1
ATOM 1662 O O . GLU A 1 202 ? 14.270 -11.278 -31.610 1.00 77.12 202 GLU A O 1
ATOM 1667 N N . ASN A 1 203 ? 14.313 -9.231 -30.706 1.00 69.62 203 ASN A N 1
ATOM 1668 C CA . ASN A 1 203 ? 15.349 -8.747 -31.620 1.00 69.62 203 ASN A CA 1
ATOM 1669 C C . ASN A 1 203 ? 16.713 -9.397 -31.345 1.00 69.62 203 ASN A C 1
ATOM 1671 O O . ASN A 1 203 ? 17.520 -9.510 -32.264 1.00 69.62 203 ASN A O 1
ATOM 1675 N N . ILE A 1 204 ? 16.967 -9.871 -30.123 1.00 66.94 204 ILE A N 1
ATOM 1676 C CA . ILE A 1 204 ? 18.194 -10.598 -29.777 1.00 66.94 204 ILE A CA 1
ATOM 1677 C C . ILE A 1 204 ? 18.144 -12.046 -30.215 1.00 66.94 204 ILE A C 1
ATOM 1679 O O . ILE A 1 204 ? 19.156 -12.525 -30.705 1.00 66.94 204 ILE A O 1
ATOM 1683 N N . GLU A 1 205 ? 17.020 -12.750 -30.086 1.00 56.03 205 GLU A N 1
ATOM 1684 C CA . GLU A 1 205 ? 16.897 -14.105 -30.636 1.00 56.03 205 GLU A CA 1
ATOM 1685 C C . GLU A 1 205 ? 17.117 -14.097 -32.150 1.00 56.03 205 GLU A C 1
ATOM 1687 O O . GLU A 1 205 ? 17.903 -14.897 -32.656 1.00 56.03 205 GLU A O 1
ATOM 1692 N N . HIS A 1 206 ? 16.554 -13.105 -32.851 1.00 52.03 206 HIS A N 1
ATOM 1693 C CA . HIS A 1 206 ? 16.839 -12.882 -34.268 1.00 52.03 206 HIS A CA 1
ATOM 1694 C C . HIS A 1 206 ? 18.329 -12.599 -34.554 1.00 52.03 206 HIS A C 1
ATOM 1696 O O . HIS A 1 206 ? 18.846 -13.056 -35.578 1.00 52.03 206 HIS A O 1
ATOM 1702 N N . ILE A 1 207 ? 19.041 -11.901 -33.659 1.00 49.03 207 ILE A N 1
ATOM 1703 C CA . ILE A 1 207 ? 20.495 -11.666 -33.764 1.00 49.03 207 ILE A CA 1
ATOM 1704 C C . ILE A 1 207 ? 21.304 -12.930 -33.414 1.00 49.03 207 ILE A C 1
ATOM 1706 O O . ILE A 1 207 ? 22.284 -13.213 -34.100 1.00 49.03 207 ILE A O 1
ATOM 1710 N N . LYS A 1 208 ? 20.884 -13.726 -32.421 1.00 48.97 208 LYS A N 1
ATOM 1711 C CA . LYS A 1 208 ? 21.524 -14.983 -31.991 1.00 48.97 208 LYS A CA 1
ATOM 1712 C C . LYS A 1 208 ? 21.499 -16.049 -33.080 1.00 48.97 208 LYS A C 1
ATOM 1714 O O . LYS A 1 208 ? 22.474 -16.775 -33.225 1.00 48.97 208 LYS A O 1
ATOM 1719 N N . THR A 1 209 ? 20.441 -16.109 -33.894 1.00 43.88 209 THR A N 1
ATOM 1720 C CA . THR A 1 209 ? 20.420 -16.970 -35.093 1.00 43.88 209 THR A CA 1
ATOM 1721 C C . THR A 1 209 ? 21.470 -16.593 -36.144 1.00 43.88 209 THR A C 1
ATOM 1723 O O . THR A 1 209 ? 21.738 -17.403 -37.024 1.00 43.88 209 THR A O 1
ATOM 1726 N N . ASN A 1 210 ? 22.081 -15.404 -36.053 1.00 42.00 210 ASN A N 1
ATOM 1727 C CA . ASN A 1 210 ? 23.074 -14.912 -37.010 1.00 42.00 210 ASN A CA 1
ATOM 1728 C C . ASN A 1 210 ? 24.468 -14.639 -36.415 1.00 42.00 210 ASN A C 1
ATOM 1730 O O . ASN A 1 210 ? 25.376 -14.383 -37.197 1.00 42.00 210 ASN A O 1
ATOM 1734 N N . ASN A 1 211 ? 24.664 -14.679 -35.091 1.00 41.22 211 ASN A N 1
ATOM 1735 C CA . ASN A 1 211 ? 25.978 -14.641 -34.435 1.00 41.22 211 ASN A CA 1
ATOM 1736 C C . ASN A 1 211 ? 25.875 -15.077 -32.961 1.00 41.22 211 ASN A C 1
ATOM 1738 O O . ASN A 1 211 ? 25.004 -14.611 -32.226 1.00 41.22 211 ASN A O 1
ATOM 1742 N N . GLU A 1 212 ? 26.807 -15.929 -32.524 1.00 36.44 212 GLU A N 1
ATOM 1743 C CA . GLU A 1 212 ? 26.943 -16.397 -31.139 1.00 36.44 212 GLU A CA 1
ATOM 1744 C C . GLU A 1 212 ? 27.285 -15.231 -30.196 1.00 36.44 212 GLU A C 1
ATOM 1746 O O . GLU A 1 212 ? 28.350 -14.622 -30.291 1.00 36.44 212 GLU A O 1
ATOM 1751 N N . ILE A 1 213 ? 26.380 -14.913 -29.266 1.00 37.03 213 ILE A N 1
ATOM 1752 C CA . ILE A 1 213 ? 26.635 -13.977 -28.164 1.00 37.03 213 ILE A CA 1
ATOM 1753 C C . ILE A 1 213 ? 26.277 -14.683 -26.855 1.00 37.03 213 ILE A C 1
ATOM 1755 O O . ILE A 1 213 ? 25.132 -15.096 -26.651 1.00 37.03 213 ILE A O 1
ATOM 1759 N N . ASN A 1 214 ? 27.278 -14.810 -25.984 1.00 35.19 214 ASN A N 1
ATOM 1760 C CA . ASN A 1 214 ? 27.177 -15.408 -24.656 1.00 35.19 214 ASN A CA 1
ATOM 1761 C C . ASN A 1 214 ? 26.443 -14.459 -23.701 1.00 35.19 214 ASN A C 1
ATOM 1763 O O . ASN A 1 214 ? 26.915 -13.352 -23.448 1.00 35.19 214 ASN A O 1
ATOM 1767 N N . ILE A 1 215 ? 25.306 -14.903 -23.163 1.00 42.25 215 ILE A N 1
ATOM 1768 C CA . ILE A 1 215 ? 24.613 -14.220 -22.066 1.00 42.25 215 ILE A CA 1
ATOM 1769 C C . ILE A 1 215 ? 25.229 -14.711 -20.756 1.00 42.25 215 ILE A C 1
ATOM 1771 O O . ILE A 1 215 ? 25.292 -15.914 -20.514 1.00 42.25 215 ILE A O 1
ATOM 1775 N N . THR A 1 216 ? 25.690 -13.786 -19.920 1.00 36.91 216 THR A N 1
ATOM 1776 C CA . THR A 1 216 ? 26.172 -14.066 -18.566 1.00 36.91 216 THR A CA 1
ATOM 1777 C C . THR A 1 216 ? 24.985 -14.302 -17.633 1.00 36.91 216 THR A C 1
ATOM 1779 O O . THR A 1 216 ? 24.222 -13.384 -17.344 1.00 36.91 216 THR A O 1
ATOM 1782 N N . GLU A 1 217 ? 24.820 -15.541 -17.168 1.00 37.97 217 GLU A N 1
ATOM 1783 C CA . GLU A 1 217 ? 23.838 -15.925 -16.148 1.00 37.97 217 GLU A CA 1
ATOM 1784 C C . GLU A 1 217 ? 24.306 -15.499 -14.745 1.00 37.97 217 GLU A C 1
ATOM 1786 O O . GLU A 1 217 ? 24.682 -16.325 -13.915 1.00 37.97 217 GLU A O 1
ATOM 1791 N N . GLU A 1 218 ? 24.263 -14.203 -14.440 1.00 34.50 218 GLU A N 1
ATOM 1792 C CA . GLU A 1 218 ? 24.345 -13.742 -13.050 1.00 34.50 218 GLU A CA 1
ATOM 1793 C C . GLU A 1 218 ? 22.936 -13.535 -12.498 1.00 34.50 218 GLU A C 1
ATOM 1795 O O . GLU A 1 218 ? 22.296 -12.495 -12.646 1.00 34.50 218 GLU A O 1
ATOM 1800 N N . THR A 1 219 ? 22.413 -14.586 -11.866 1.00 37.28 219 THR A N 1
ATOM 1801 C CA . THR A 1 219 ? 21.115 -14.526 -11.195 1.00 37.28 219 THR A CA 1
ATOM 1802 C C . THR A 1 219 ? 21.276 -13.870 -9.816 1.00 37.28 219 THR A C 1
ATOM 1804 O O . THR A 1 219 ? 21.655 -14.512 -8.837 1.00 37.28 219 THR A O 1
ATOM 1807 N N . GLU A 1 220 ? 20.939 -12.588 -9.676 1.00 39.41 220 GLU A N 1
ATOM 1808 C CA . GLU A 1 220 ? 20.721 -11.993 -8.348 1.00 39.41 220 GLU A CA 1
ATOM 1809 C C . GLU A 1 220 ? 19.439 -12.568 -7.708 1.00 39.41 220 GLU A C 1
ATOM 1811 O O . GLU A 1 220 ? 18.485 -12.955 -8.383 1.00 39.41 220 GLU A O 1
ATOM 1816 N N . GLY A 1 221 ? 19.466 -12.754 -6.386 1.00 41.53 221 GLY A N 1
ATOM 1817 C CA . GLY A 1 221 ? 18.585 -13.661 -5.644 1.00 41.53 221 GLY A CA 1
ATOM 1818 C C . GLY A 1 221 ? 17.079 -13.396 -5.759 1.00 41.53 221 GLY A C 1
ATOM 1819 O O . GLY A 1 221 ? 16.580 -12.310 -5.469 1.00 41.53 221 GLY A O 1
ATOM 1820 N N . TYR A 1 222 ? 16.329 -14.455 -6.064 1.00 47.84 222 TYR A N 1
ATOM 1821 C CA . TYR A 1 222 ? 14.886 -14.503 -5.863 1.00 47.84 222 TYR A CA 1
ATOM 1822 C C . TYR A 1 222 ? 14.564 -14.314 -4.374 1.00 47.84 222 TYR A C 1
ATOM 1824 O O . TYR A 1 222 ? 15.108 -15.000 -3.513 1.00 47.84 222 TYR A O 1
ATOM 1832 N N . GLY A 1 223 ? 13.662 -13.388 -4.042 1.00 49.09 223 GLY A N 1
ATOM 1833 C CA . GLY A 1 223 ? 13.184 -13.223 -2.670 1.00 49.09 223 GLY A CA 1
ATOM 1834 C C . GLY A 1 223 ? 12.490 -14.494 -2.165 1.00 49.09 223 GLY A C 1
ATOM 1835 O O . GLY A 1 223 ? 11.324 -14.733 -2.469 1.00 49.09 223 GLY A O 1
ATOM 1836 N N . TYR A 1 224 ? 13.192 -15.292 -1.358 1.00 56.56 224 TYR A N 1
ATOM 1837 C CA . TYR A 1 224 ? 12.720 -16.569 -0.806 1.00 56.56 224 TYR A CA 1
ATOM 1838 C C . TYR A 1 224 ? 11.750 -16.442 0.371 1.00 56.56 224 TYR A C 1
ATOM 1840 O O . TYR A 1 224 ? 11.383 -17.452 0.963 1.00 56.56 224 TYR A O 1
ATOM 1848 N N . GLY A 1 225 ? 11.305 -15.231 0.719 1.00 50.56 225 GLY A N 1
ATOM 1849 C CA . GLY A 1 225 ? 10.615 -14.944 1.985 1.00 50.56 225 GLY A CA 1
ATOM 1850 C C . GLY A 1 225 ? 9.350 -15.769 2.274 1.00 50.56 225 GLY A C 1
ATOM 1851 O O . GLY A 1 225 ? 8.872 -15.758 3.403 1.00 50.56 225 GLY A O 1
ATOM 1852 N N . LYS A 1 226 ? 8.809 -16.490 1.282 1.00 51.44 226 LYS A N 1
ATOM 1853 C CA . LYS A 1 226 ? 7.680 -17.420 1.441 1.00 51.44 226 LYS A CA 1
ATOM 1854 C C . LYS A 1 226 ? 7.937 -18.846 0.937 1.00 51.44 226 LYS A C 1
ATOM 1856 O O . LYS A 1 226 ? 7.058 -19.692 1.092 1.00 51.44 226 LYS A O 1
ATOM 1861 N N . LYS A 1 227 ? 9.090 -19.133 0.319 1.00 60.62 227 LYS A N 1
ATOM 1862 C CA . LYS A 1 227 ? 9.407 -20.493 -0.142 1.00 60.62 227 LYS A CA 1
ATOM 1863 C C . LYS A 1 227 ? 9.975 -21.286 1.036 1.00 60.62 227 LYS A C 1
ATOM 1865 O O . LYS A 1 227 ? 10.824 -20.801 1.778 1.00 60.62 227 LYS A O 1
ATOM 1870 N N . THR A 1 228 ? 9.495 -22.512 1.228 1.00 68.00 228 THR A N 1
ATOM 1871 C CA . THR A 1 228 ? 10.123 -23.438 2.179 1.00 68.00 228 THR A CA 1
ATOM 1872 C C . THR A 1 228 ? 11.467 -23.899 1.617 1.00 68.00 228 THR A C 1
ATOM 1874 O O . THR A 1 228 ? 11.634 -23.951 0.401 1.00 68.00 228 THR A O 1
ATOM 1877 N N . ILE A 1 229 ? 12.408 -24.298 2.479 1.00 69.00 229 ILE A N 1
ATOM 1878 C CA . ILE A 1 229 ? 13.695 -24.878 2.043 1.00 69.00 229 ILE A CA 1
ATOM 1879 C C . ILE A 1 229 ? 13.461 -26.058 1.088 1.00 69.00 229 ILE A C 1
ATOM 1881 O O . ILE A 1 229 ? 14.179 -26.212 0.111 1.00 69.00 229 ILE A O 1
ATOM 1885 N N . TYR A 1 230 ? 12.401 -26.836 1.317 1.00 64.25 230 TYR A N 1
ATOM 1886 C CA . TYR A 1 230 ? 11.977 -27.916 0.428 1.00 64.25 230 TYR A CA 1
ATOM 1887 C C . TYR A 1 230 ? 11.542 -27.419 -0.961 1.00 64.25 230 TYR A C 1
ATOM 1889 O O . TYR A 1 230 ? 11.965 -27.971 -1.971 1.00 64.25 230 TYR A O 1
ATOM 1897 N N . ALA A 1 231 ? 10.737 -26.352 -1.029 1.00 63.75 231 ALA A N 1
ATOM 1898 C CA . ALA A 1 231 ? 10.324 -25.757 -2.300 1.00 63.75 231 ALA A CA 1
ATOM 1899 C C . ALA A 1 231 ? 11.518 -25.194 -3.088 1.00 63.75 231 ALA A C 1
ATOM 1901 O O . ALA A 1 231 ? 11.581 -25.378 -4.297 1.00 63.75 231 ALA A O 1
ATOM 1902 N N . ILE A 1 232 ? 12.481 -24.577 -2.394 1.00 65.00 232 ILE A N 1
ATOM 1903 C CA . ILE A 1 232 ? 13.730 -24.078 -2.991 1.00 65.00 232 ILE A CA 1
ATOM 1904 C C . ILE A 1 232 ? 14.595 -25.252 -3.464 1.00 65.00 232 ILE A C 1
ATOM 1906 O O . ILE A 1 232 ? 15.121 -25.250 -4.568 1.00 65.00 232 ILE A O 1
ATOM 1910 N N . SER A 1 233 ? 14.722 -26.297 -2.648 1.00 64.81 233 SER A N 1
ATOM 1911 C CA . SER A 1 233 ? 15.530 -27.469 -2.983 1.00 64.81 233 SER A CA 1
ATOM 1912 C C . SER A 1 233 ? 14.995 -28.213 -4.206 1.00 64.81 233 SER A C 1
ATOM 1914 O O . SER A 1 233 ? 15.799 -28.671 -5.013 1.00 64.81 233 SER A O 1
ATOM 1916 N N . ASN A 1 234 ? 13.673 -28.317 -4.366 1.00 68.19 234 ASN A N 1
ATOM 1917 C CA . ASN A 1 234 ? 13.066 -28.911 -5.559 1.00 68.19 234 ASN A CA 1
ATOM 1918 C C . ASN A 1 234 ? 13.243 -28.037 -6.804 1.00 68.19 234 ASN A C 1
ATOM 1920 O O . ASN A 1 234 ? 13.459 -28.574 -7.883 1.00 68.19 234 ASN A O 1
ATOM 1924 N N . GLU A 1 235 ? 13.197 -26.711 -6.661 1.00 65.81 235 GLU A N 1
ATOM 1925 C CA . GLU A 1 235 ? 13.449 -25.764 -7.757 1.00 65.81 235 GLU A CA 1
ATOM 1926 C C . GLU A 1 235 ? 14.865 -25.919 -8.333 1.00 65.81 235 GLU A C 1
ATOM 1928 O O . GLU A 1 235 ? 15.048 -25.855 -9.544 1.00 65.81 235 GLU A O 1
ATOM 1933 N N . TYR A 1 236 ? 15.854 -26.225 -7.487 1.00 63.62 236 TYR A N 1
ATOM 1934 C CA . TYR A 1 236 ? 17.240 -26.456 -7.913 1.00 63.62 236 TYR A CA 1
ATOM 1935 C C . TYR A 1 236 ? 17.616 -27.936 -8.091 1.00 63.62 236 TYR A C 1
ATOM 1937 O O . TYR A 1 236 ? 18.800 -28.250 -8.230 1.00 63.62 236 TYR A O 1
ATOM 1945 N N . ASN A 1 237 ? 16.657 -28.874 -8.066 1.00 63.09 237 ASN A N 1
ATOM 1946 C CA . ASN A 1 237 ? 16.937 -30.322 -8.088 1.00 63.09 237 ASN A CA 1
ATOM 1947 C C . ASN A 1 237 ? 18.028 -30.750 -7.075 1.00 63.09 237 ASN A C 1
ATOM 1949 O O . ASN A 1 237 ? 18.849 -31.628 -7.344 1.00 63.09 237 ASN A O 1
ATOM 1953 N N . GLY A 1 238 ? 18.076 -30.094 -5.913 1.00 55.38 238 GLY A N 1
ATOM 1954 C CA . GLY A 1 238 ? 19.058 -30.356 -4.859 1.00 55.38 238 GLY A CA 1
ATOM 1955 C C . GLY A 1 238 ? 20.491 -29.900 -5.155 1.00 55.38 238 GLY A C 1
ATOM 1956 O O . GLY A 1 238 ? 21.384 -30.222 -4.373 1.00 55.38 238 GLY A O 1
ATOM 1957 N N . LYS A 1 239 ? 20.743 -29.158 -6.242 1.00 49.56 239 LYS A N 1
ATOM 1958 C CA . LYS A 1 239 ? 22.074 -28.612 -6.529 1.00 49.56 239 LYS A CA 1
ATOM 1959 C C . LYS A 1 239 ? 22.293 -27.288 -5.786 1.00 49.56 239 LYS A C 1
ATOM 1961 O O . LYS A 1 239 ? 21.405 -26.433 -5.805 1.00 49.56 239 LYS A O 1
ATOM 1966 N N . PRO A 1 240 ? 23.449 -27.091 -5.124 1.00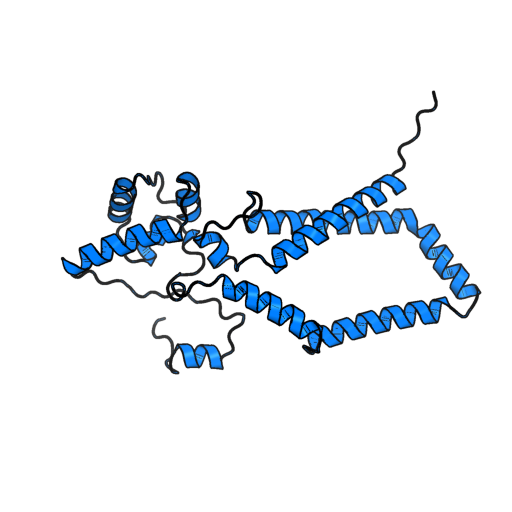 50.31 240 PRO A N 1
ATOM 1967 C CA . PRO A 1 240 ? 23.812 -25.782 -4.604 1.00 50.31 240 PRO A CA 1
ATOM 1968 C C . PRO A 1 240 ? 23.969 -24.794 -5.763 1.00 50.31 240 PRO A C 1
ATOM 1970 O O . PRO A 1 240 ? 24.333 -25.172 -6.876 1.00 50.31 240 PRO A O 1
ATOM 1973 N N . ARG A 1 241 ? 23.689 -23.520 -5.491 1.00 47.38 241 ARG A N 1
ATOM 1974 C CA . ARG A 1 241 ? 23.952 -22.433 -6.431 1.00 47.38 241 ARG A CA 1
ATOM 1975 C C . ARG A 1 241 ? 25.470 -22.325 -6.594 1.00 47.38 241 ARG A C 1
ATOM 1977 O O . ARG A 1 241 ? 26.156 -22.020 -5.622 1.00 47.38 241 ARG A O 1
ATOM 1984 N N . GLU A 1 242 ? 25.993 -22.632 -7.774 1.00 51.03 242 GLU A N 1
ATOM 1985 C CA . GLU A 1 242 ? 27.385 -22.316 -8.090 1.00 51.03 242 GLU A CA 1
ATOM 1986 C C . GLU A 1 242 ? 27.475 -20.806 -8.340 1.00 51.03 242 GLU A C 1
ATOM 1988 O O . GLU A 1 242 ? 26.670 -20.272 -9.102 1.00 51.03 242 GLU A O 1
ATOM 1993 N N . ASN A 1 243 ? 28.409 -20.157 -7.631 1.00 40.62 243 ASN A N 1
ATOM 1994 C CA . ASN A 1 243 ? 29.010 -18.825 -7.832 1.00 40.62 243 ASN A CA 1
ATOM 1995 C C . ASN A 1 243 ? 28.962 -17.940 -6.567 1.00 40.62 243 ASN A C 1
ATOM 1997 O O . ASN A 1 243 ? 27.896 -17.528 -6.102 1.00 40.62 243 ASN A O 1
ATOM 2001 N N . TYR A 1 244 ? 30.166 -17.696 -6.031 1.00 36.62 244 TYR A N 1
ATOM 2002 C CA . TYR A 1 244 ? 30.552 -16.629 -5.101 1.00 36.62 244 TYR A CA 1
ATOM 2003 C C . TYR A 1 244 ? 31.303 -15.556 -5.883 1.00 36.62 244 TYR A C 1
ATOM 2005 O O . TYR A 1 244 ? 32.040 -15.957 -6.814 1.00 36.62 244 TYR A O 1
#

Secondary structure (DSSP, 8-state):
-------HHHHHHHHHHHHHHHHHHHHHHHHHSPPHHHHHHTT-EETTEEHHHHHHHHHHHHHHHHHHHHHHHHHTHHHHHHHHHHHHHT-SSHHHHHHHHHHHHHHHHHHHHTT-TTHHHHHHHHHHHHHHT--TTTTS--TTGGGSBHHHHHHHTT--HHHHHHHHHHTT-----TTSBHHHHHHHTT--HHHHHHHHHHHHHHHHTTS--------PPP--TT--HHHHHHHTTT------